Protein AF-A6FXK4-F1 (afdb_monomer)

pLDDT: mean 72.21, std 19.85, range [39.0, 97.94]

Organism: NCBI:txid391625

Mean predicted aligned error: 20.1 Å

Radius of gyration: 30.2 Å; Cα contacts (8 Å, |Δi|>4): 215; chains: 1; bounding box: 75×79×72 Å

Solvent-accessible surface area (backbone atoms only — not comparable to full-atom values): 15490 Å² total; per-residue (Å²): 138,85,84,82,82,82,81,81,82,80,83,78,90,72,91,77,89,75,89,81,79,83,81,79,79,79,80,89,75,90,78,86,79,84,80,91,81,89,79,92,80,89,78,90,78,89,83,88,80,89,77,91,78,80,89,80,87,83,79,90,84,85,93,85,90,80,90,82,85,87,80,90,79,89,80,81,91,82,88,80,88,77,86,78,88,83,87,82,89,78,91,74,97,71,94,69,75,83,74,73,80,87,76,80,70,60,86,22,36,80,79,24,62,27,68,94,60,44,32,41,87,88,32,33,48,50,98,61,23,8,30,69,70,84,91,62,49,58,62,54,46,51,50,50,54,52,50,52,42,67,76,31,19,55,32,91,41,41,87,33,34,40,83,39,82,37,44,7,81,64,20,41,77,47,60,63,43,50,25,20,72,91,62,60,66,63,65,56,51,51,49,48,51,50,34,56,73,68,69,43,81,47,72,65,61,87,71,74,83,78,75,97,72,47,44,41,52,97,46,26,32,40,85,128

Sequence (224 aa):
MRAWLSFTTVCAAGLLALACADDEASPTGDEQGSGSDSSSDGTTEEDEESSTFSSETMSESSEDGSESTTQEEDSSESTDDSSTDDSSTGDTSTEDTAEASDTNCPPGTFGCPCDQGLCEDPFVCADGICQLPTEDNCGDIQTQYDALIEASNSCTDDADCQWLYGHCGVGLGECYTLVNLGVDQGDFDALAALWEGASCSGPVCDCPPPPASVPCVDNVCAWP

Structure (mmCIF, N/CA/C/O backbone):
data_AF-A6FXK4-F1
#
_entry.id   AF-A6FXK4-F1
#
loop_
_atom_site.group_PDB
_atom_site.id
_atom_site.type_symbol
_atom_site.label_atom_id
_atom_site.label_alt_id
_atom_site.label_comp_id
_atom_site.label_asym_id
_atom_site.label_entity_id
_atom_site.label_seq_id
_atom_site.pdbx_PDB_ins_code
_atom_site.Cartn_x
_atom_site.Cartn_y
_atom_site.Cartn_z
_atom_site.occupancy
_atom_site.B_iso_or_equiv
_atom_site.auth_seq_id
_atom_site.auth_comp_id
_atom_site.auth_asym_id
_atom_site.auth_atom_id
_atom_site.pdbx_PDB_model_num
ATOM 1 N N . MET A 1 1 ? 39.128 16.110 -3.747 1.00 42.66 1 MET A N 1
ATOM 2 C CA . MET A 1 1 ? 39.324 14.692 -3.377 1.00 42.66 1 MET A CA 1
ATOM 3 C C . MET A 1 1 ? 38.616 14.479 -2.045 1.00 42.66 1 MET A C 1
ATOM 5 O O . MET A 1 1 ? 39.176 14.821 -1.015 1.00 42.66 1 MET A O 1
ATOM 9 N N . ARG A 1 2 ? 37.335 14.084 -2.073 1.00 43.62 2 ARG A N 1
ATOM 10 C CA . ARG A 1 2 ? 36.525 13.836 -0.869 1.00 43.62 2 ARG A CA 1
ATOM 11 C C . ARG A 1 2 ? 36.667 12.357 -0.516 1.00 43.62 2 ARG A C 1
ATOM 13 O O . ARG A 1 2 ? 36.296 11.513 -1.323 1.00 43.62 2 ARG A O 1
ATOM 20 N N . ALA A 1 3 ? 37.275 12.072 0.630 1.00 48.12 3 ALA A N 1
ATOM 21 C CA . ALA A 1 3 ? 37.419 10.722 1.151 1.00 48.12 3 ALA A CA 1
ATOM 22 C C . ALA A 1 3 ? 36.075 10.275 1.737 1.00 48.12 3 ALA A C 1
ATOM 24 O O . ALA A 1 3 ? 35.568 10.905 2.661 1.00 48.12 3 ALA A O 1
ATOM 25 N N . TRP A 1 4 ? 35.495 9.224 1.166 1.00 51.09 4 TRP A N 1
ATOM 26 C CA . TRP A 1 4 ? 34.367 8.513 1.755 1.00 51.09 4 TRP A CA 1
ATOM 27 C C . TRP A 1 4 ? 34.933 7.557 2.807 1.00 51.09 4 TRP A C 1
ATOM 29 O O . TRP A 1 4 ? 35.742 6.688 2.484 1.00 51.09 4 TRP A O 1
ATOM 39 N N . LEU A 1 5 ? 34.564 7.760 4.070 1.00 58.47 5 LEU A N 1
ATOM 40 C CA . LEU A 1 5 ? 34.837 6.815 5.148 1.00 58.47 5 LEU A CA 1
ATOM 41 C C . LEU A 1 5 ? 33.729 5.762 5.122 1.00 58.47 5 LEU A C 1
ATOM 43 O O . LEU A 1 5 ? 32.600 6.034 5.518 1.00 58.47 5 LEU A O 1
ATOM 47 N N . SER A 1 6 ? 34.052 4.571 4.624 1.00 54.62 6 SER A N 1
ATOM 48 C CA . SER A 1 6 ? 33.215 3.385 4.783 1.00 54.62 6 SER A CA 1
ATOM 49 C C . SER A 1 6 ? 33.179 2.998 6.262 1.00 54.62 6 SER A C 1
ATOM 51 O O . SER A 1 6 ? 34.188 2.550 6.808 1.00 54.62 6 SER A O 1
ATOM 53 N N . PHE A 1 7 ? 32.031 3.179 6.914 1.00 48.12 7 PHE A N 1
ATOM 54 C CA . PHE A 1 7 ? 31.758 2.573 8.213 1.00 48.12 7 PHE A CA 1
ATOM 55 C C . PHE A 1 7 ? 31.277 1.141 7.981 1.00 48.12 7 PHE A C 1
ATOM 57 O O . PHE A 1 7 ? 30.130 0.895 7.621 1.00 48.12 7 PHE A O 1
ATOM 64 N N . THR A 1 8 ? 32.188 0.185 8.138 1.00 51.00 8 THR A N 1
ATOM 65 C CA . THR A 1 8 ? 31.853 -1.238 8.164 1.00 51.00 8 THR A CA 1
ATOM 66 C C . THR A 1 8 ? 31.396 -1.587 9.579 1.00 51.00 8 THR A C 1
ATOM 68 O O . THR A 1 8 ? 32.222 -1.885 10.442 1.00 51.00 8 THR A O 1
ATOM 71 N N . THR A 1 9 ? 30.092 -1.521 9.844 1.00 58.47 9 THR A N 1
ATOM 72 C CA . THR A 1 9 ? 29.522 -2.007 11.107 1.00 58.47 9 THR A CA 1
ATOM 73 C C . THR A 1 9 ? 29.542 -3.534 11.107 1.00 58.47 9 THR A C 1
ATOM 75 O O . THR A 1 9 ? 28.844 -4.189 10.337 1.00 58.47 9 THR A O 1
ATOM 78 N N . VAL A 1 10 ? 30.394 -4.109 11.957 1.00 50.16 10 VAL A N 1
ATOM 79 C CA . VAL A 1 10 ? 30.470 -5.549 12.219 1.00 50.16 10 VAL A CA 1
ATOM 80 C C . VAL A 1 10 ? 29.523 -5.864 13.376 1.00 50.16 10 VAL A C 1
ATOM 82 O O . VAL A 1 10 ? 29.883 -5.667 14.533 1.00 50.16 10 VAL A O 1
ATOM 85 N N . CYS A 1 11 ? 28.329 -6.382 13.087 1.00 48.94 11 CYS A N 1
ATOM 86 C CA . CYS A 1 11 ? 27.500 -7.022 14.109 1.00 48.94 11 CYS A CA 1
ATOM 87 C C . CYS A 1 11 ? 27.953 -8.477 14.262 1.00 48.94 11 CYS A C 1
ATOM 89 O O . CYS A 1 11 ? 27.675 -9.339 13.428 1.00 48.94 11 CYS A O 1
ATOM 91 N N . ALA A 1 12 ? 28.725 -8.733 15.317 1.00 47.12 12 ALA A N 1
ATOM 92 C CA . ALA A 1 12 ? 29.147 -10.070 15.697 1.00 47.12 12 ALA A CA 1
ATOM 93 C C . ALA A 1 12 ? 27.952 -10.864 16.248 1.00 47.12 12 ALA A C 1
ATOM 95 O O . ALA A 1 12 ? 27.293 -10.442 17.194 1.00 47.12 12 ALA A O 1
ATOM 96 N N . ALA A 1 13 ? 27.701 -12.034 15.659 1.00 48.59 13 ALA A N 1
ATOM 97 C CA . ALA A 1 13 ? 26.709 -12.991 16.123 1.00 48.59 13 ALA A CA 1
ATOM 98 C C . ALA A 1 13 ? 27.099 -13.560 17.500 1.00 48.59 13 ALA A C 1
ATOM 100 O O . ALA A 1 13 ? 28.135 -14.214 17.643 1.00 48.59 13 ALA A O 1
ATOM 101 N N . GLY A 1 14 ? 26.249 -13.346 18.503 1.00 44.56 14 GLY A N 1
ATOM 102 C CA . GLY A 1 14 ? 26.388 -13.925 19.835 1.00 44.56 14 GLY A CA 1
ATOM 103 C C . GLY A 1 14 ? 25.069 -13.857 20.597 1.00 44.56 14 GLY A C 1
ATOM 104 O O . GLY A 1 14 ? 24.563 -12.774 20.858 1.00 44.56 14 GLY A O 1
ATOM 105 N N . LEU A 1 15 ? 24.516 -15.030 20.913 1.00 50.78 15 LEU A N 1
ATOM 106 C CA . LEU A 1 15 ? 23.307 -15.229 21.714 1.00 50.78 15 LEU A CA 1
ATOM 107 C C . LEU A 1 15 ? 23.340 -14.477 23.062 1.00 50.78 15 LEU A C 1
ATOM 109 O O . LEU A 1 15 ? 24.376 -14.449 23.722 1.00 50.78 15 LEU A O 1
ATOM 113 N N . LEU A 1 16 ? 22.137 -14.079 23.502 1.00 48.66 16 LEU A N 1
ATOM 114 C CA . LEU A 1 16 ? 21.720 -13.463 24.776 1.00 48.66 16 LEU A CA 1
ATOM 115 C C . LEU A 1 16 ? 21.757 -11.925 24.865 1.00 48.66 16 LEU A C 1
ATOM 117 O O . LEU A 1 16 ? 22.766 -11.317 25.198 1.00 48.66 16 LEU A O 1
ATOM 121 N N . ALA A 1 17 ? 20.563 -11.361 24.648 1.00 49.72 17 ALA A N 1
ATOM 122 C CA . ALA A 1 17 ? 19.926 -10.237 25.339 1.00 49.72 17 ALA A CA 1
ATOM 123 C C . ALA A 1 17 ? 20.821 -9.245 26.105 1.00 49.72 17 ALA A C 1
ATOM 125 O O . ALA A 1 17 ? 21.247 -9.527 27.224 1.00 49.72 17 ALA A O 1
ATOM 126 N N . LEU A 1 18 ? 20.927 -8.021 25.581 1.00 47.75 18 LEU A N 1
ATOM 127 C CA . LEU A 1 18 ? 20.876 -6.798 26.383 1.00 47.75 18 LEU A CA 1
ATOM 128 C C . LEU A 1 18 ? 20.592 -5.603 25.466 1.00 47.75 18 LEU A C 1
ATOM 130 O O . LEU A 1 18 ? 21.218 -5.464 24.421 1.00 47.75 18 LEU A O 1
ATOM 134 N N . ALA A 1 19 ? 19.630 -4.772 25.860 1.00 49.53 19 ALA A N 1
ATOM 135 C CA . ALA A 1 19 ? 19.243 -3.550 25.172 1.00 49.53 19 ALA A CA 1
ATOM 136 C C . ALA A 1 19 ? 20.453 -2.638 24.895 1.00 49.53 19 ALA A C 1
ATOM 138 O O . ALA A 1 19 ? 21.110 -2.178 25.831 1.00 49.53 19 ALA A O 1
ATOM 139 N N . CYS A 1 20 ? 20.709 -2.342 23.621 1.00 41.75 20 CYS A N 1
ATOM 140 C CA . CYS A 1 20 ? 21.440 -1.146 23.224 1.00 41.75 20 CYS A CA 1
ATOM 141 C C . CYS A 1 20 ? 20.404 -0.036 23.053 1.00 41.75 20 CYS A C 1
ATOM 143 O O . CYS A 1 20 ? 19.721 0.045 22.038 1.00 41.75 20 CYS A O 1
ATOM 145 N N . ALA A 1 21 ? 20.235 0.759 24.108 1.00 47.38 21 ALA A N 1
ATOM 146 C CA . ALA A 1 21 ? 19.725 2.110 23.971 1.00 47.38 21 ALA A CA 1
ATOM 147 C C . ALA A 1 21 ? 20.846 2.937 23.326 1.00 47.38 21 ALA A C 1
ATOM 149 O O . ALA A 1 21 ? 21.868 3.180 23.970 1.00 47.38 21 ALA A O 1
ATOM 150 N N . ASP A 1 22 ? 20.678 3.312 22.061 1.00 47.88 22 ASP A N 1
ATOM 151 C CA . ASP A 1 22 ? 21.511 4.327 21.423 1.00 47.88 22 ASP A CA 1
ATOM 152 C C . ASP A 1 22 ? 20.991 5.707 21.851 1.00 47.88 22 ASP A C 1
ATOM 154 O O . ASP A 1 22 ? 20.013 6.249 21.336 1.00 47.88 22 ASP A O 1
ATOM 158 N N . ASP A 1 23 ? 21.645 6.217 22.893 1.00 50.19 23 ASP A N 1
ATOM 159 C CA . ASP A 1 23 ? 21.633 7.601 23.358 1.00 50.19 23 ASP A CA 1
ATOM 160 C C . ASP A 1 23 ? 22.361 8.467 22.315 1.00 50.19 23 ASP A C 1
ATOM 162 O O . ASP A 1 23 ? 23.545 8.774 22.444 1.00 50.19 23 ASP A O 1
ATOM 166 N N . GLU A 1 24 ? 21.670 8.833 21.234 1.00 55.97 24 GLU A N 1
ATOM 167 C CA . GLU A 1 24 ? 22.194 9.804 20.270 1.00 55.97 24 GLU A CA 1
ATOM 168 C C . GLU A 1 24 ? 21.979 11.220 20.824 1.00 55.97 24 GLU A C 1
ATOM 170 O O . GLU A 1 24 ? 20.971 11.899 20.604 1.00 55.97 24 GLU A O 1
ATOM 175 N N . ALA A 1 25 ? 22.975 11.652 21.595 1.00 48.31 25 ALA A N 1
ATOM 176 C CA . ALA A 1 25 ? 23.184 13.019 22.028 1.00 48.31 25 ALA A CA 1
ATOM 177 C C . ALA A 1 25 ? 23.080 13.999 20.844 1.00 48.31 25 ALA A C 1
ATOM 179 O O . ALA A 1 25 ? 23.959 14.066 19.986 1.00 48.31 25 ALA A O 1
ATOM 180 N N . SER A 1 26 ? 22.030 14.820 20.829 1.00 50.59 26 SER A N 1
ATOM 181 C CA . SER A 1 26 ? 21.938 15.953 19.907 1.00 50.59 26 SER A CA 1
ATOM 182 C C . SER A 1 26 ? 22.905 17.068 20.339 1.00 50.59 26 SER A C 1
ATOM 184 O O . SER A 1 26 ? 22.783 17.582 21.456 1.00 50.59 26 SER A O 1
ATOM 186 N N . PRO A 1 27 ? 23.862 17.480 19.489 1.00 56.19 27 PRO A N 1
ATOM 187 C CA . PRO A 1 27 ? 24.745 18.596 19.788 1.00 56.19 27 PRO A CA 1
ATOM 188 C C . PRO A 1 27 ? 23.987 19.925 19.686 1.00 56.19 27 PRO A C 1
ATOM 190 O O . PRO A 1 27 ? 23.484 20.305 18.631 1.00 56.19 27 PRO A O 1
ATOM 193 N N . THR A 1 28 ? 23.957 20.666 20.793 1.00 53.69 28 THR A N 1
ATOM 194 C CA . THR A 1 28 ? 23.612 22.090 20.825 1.00 53.69 28 THR A CA 1
ATOM 195 C C . THR A 1 28 ? 24.654 22.872 20.025 1.00 53.69 28 THR A C 1
ATOM 197 O O . THR A 1 28 ? 25.767 23.105 20.501 1.00 53.69 28 THR A O 1
ATOM 200 N N . GLY A 1 29 ? 24.305 23.236 18.794 1.00 52.19 29 GLY A N 1
ATOM 201 C CA . GLY A 1 29 ? 25.042 24.182 17.968 1.00 52.19 29 GLY A CA 1
ATOM 202 C C . GLY A 1 29 ? 24.308 25.514 17.922 1.00 52.19 29 GLY A C 1
ATOM 203 O O . GLY A 1 29 ? 23.390 25.687 17.127 1.00 52.19 29 GLY A O 1
ATOM 204 N N . ASP A 1 30 ? 24.717 26.441 18.783 1.00 46.88 30 ASP A N 1
ATOM 205 C CA . ASP A 1 30 ? 24.485 27.871 18.619 1.00 46.88 30 ASP A CA 1
ATOM 206 C C . ASP A 1 30 ? 25.075 28.348 17.279 1.00 46.88 30 ASP A C 1
ATOM 208 O O . ASP A 1 30 ? 26.294 28.339 17.107 1.00 46.88 30 ASP A O 1
ATOM 212 N N . GLU A 1 31 ? 24.246 28.868 16.373 1.00 56.78 31 GLU A N 1
ATOM 213 C CA . GLU A 1 31 ? 24.689 29.915 15.452 1.00 56.78 31 GLU A CA 1
ATOM 214 C C . GLU A 1 31 ? 23.659 31.046 15.387 1.00 56.78 31 GLU A C 1
ATOM 216 O O . GLU A 1 31 ? 22.493 30.886 15.031 1.00 56.78 31 GLU A O 1
ATOM 221 N N . GLN A 1 32 ? 24.135 32.214 15.806 1.00 53.75 32 GLN A N 1
ATOM 222 C CA . GLN A 1 32 ? 23.491 33.509 15.691 1.00 53.75 32 GLN A CA 1
ATOM 223 C C . GLN A 1 32 ? 23.403 33.915 14.218 1.00 53.75 32 GLN A C 1
ATOM 225 O O . GLN A 1 32 ? 24.389 33.784 13.497 1.00 53.75 32 GLN A O 1
ATOM 230 N N . GLY A 1 33 ? 22.313 34.564 13.800 1.00 43.12 33 GLY A N 1
ATOM 231 C CA . GLY A 1 33 ? 22.400 35.396 12.601 1.00 43.12 33 GLY A CA 1
ATOM 232 C C . GLY A 1 33 ? 21.092 35.811 11.954 1.00 43.12 33 GLY A C 1
ATOM 233 O O . GLY A 1 33 ? 20.560 35.074 11.140 1.00 43.12 33 GLY A O 1
ATOM 234 N N . SER A 1 34 ? 20.731 37.075 12.200 1.00 50.66 34 SER A N 1
ATOM 235 C CA . SER A 1 34 ? 19.984 37.960 11.288 1.00 50.66 34 SER A CA 1
ATOM 236 C C . SER A 1 34 ? 18.491 37.637 11.150 1.00 50.66 34 SER A C 1
ATOM 238 O O . SER A 1 34 ? 18.093 36.613 10.627 1.00 50.66 34 SER A O 1
ATOM 240 N N . GLY A 1 35 ? 17.584 38.473 11.636 1.00 47.16 35 GLY A N 1
ATOM 241 C CA . GLY A 1 35 ? 17.525 39.898 11.334 1.00 47.16 35 GLY A CA 1
ATOM 242 C C . GLY A 1 35 ? 16.227 40.112 10.566 1.00 47.16 35 GLY A C 1
ATOM 243 O O . GLY A 1 35 ? 16.094 39.673 9.431 1.00 47.16 35 GLY A O 1
ATOM 244 N N . SER A 1 36 ? 15.254 40.688 11.261 1.00 60.38 36 SER A N 1
ATOM 245 C CA . SER A 1 36 ? 13.917 41.031 10.793 1.00 60.38 36 SER A CA 1
ATOM 246 C C . SER A 1 36 ? 13.952 41.855 9.513 1.00 60.38 36 SER A C 1
ATOM 248 O O . SER A 1 36 ? 14.746 42.781 9.465 1.00 60.38 36 SER A O 1
ATOM 250 N N . ASP A 1 37 ? 13.021 41.615 8.589 1.00 47.34 37 ASP A N 1
ATOM 251 C CA . ASP A 1 37 ? 12.348 42.687 7.849 1.00 47.34 37 ASP A CA 1
ATOM 252 C C . ASP A 1 37 ? 11.002 42.186 7.311 1.00 47.34 37 ASP A C 1
ATOM 254 O O . ASP A 1 37 ? 10.907 41.389 6.378 1.00 47.34 37 ASP A O 1
ATOM 258 N N . SER A 1 38 ? 9.939 42.666 7.953 1.00 55.22 38 SER A N 1
ATOM 259 C CA . SER A 1 38 ? 8.577 42.625 7.443 1.00 55.22 38 SER A CA 1
ATOM 260 C C . SER A 1 38 ? 8.447 43.628 6.300 1.00 55.22 38 SER A C 1
ATOM 262 O O . SER A 1 38 ? 8.795 44.797 6.460 1.00 55.22 38 SER A O 1
ATOM 264 N N . SER A 1 39 ? 7.870 43.222 5.175 1.00 59.59 39 SER A N 1
ATOM 265 C CA . SER A 1 39 ? 7.261 44.150 4.221 1.00 59.59 39 SER A CA 1
ATOM 266 C C . SER A 1 39 ? 6.080 43.470 3.550 1.00 59.59 39 SER A C 1
ATOM 268 O O . SER A 1 39 ? 6.228 42.590 2.709 1.00 59.59 39 SER A O 1
ATOM 270 N N . SER A 1 40 ? 4.897 43.881 3.991 1.00 50.09 40 SER A N 1
ATOM 271 C CA . SER A 1 40 ? 3.652 43.755 3.254 1.00 50.09 40 SER A CA 1
ATOM 272 C C . SER A 1 40 ? 3.698 44.736 2.087 1.00 50.09 40 SER A C 1
ATOM 274 O O . SER A 1 40 ? 3.932 45.916 2.330 1.00 50.09 40 SER A O 1
ATOM 276 N N . ASP A 1 41 ? 3.409 44.295 0.869 1.00 55.00 41 ASP A N 1
ATOM 277 C CA . ASP A 1 41 ? 2.825 45.178 -0.140 1.00 55.00 41 ASP A CA 1
ATOM 278 C C . ASP A 1 41 ? 1.998 44.345 -1.120 1.00 55.00 41 ASP A C 1
ATOM 280 O O . ASP A 1 41 ? 2.431 43.296 -1.602 1.00 55.00 41 ASP A O 1
ATOM 284 N N . GLY A 1 42 ? 0.754 44.771 -1.308 1.00 49.56 42 GLY A N 1
ATOM 285 C CA . GLY A 1 42 ? -0.215 44.111 -2.163 1.00 49.56 42 GLY A CA 1
ATOM 286 C C . GLY A 1 42 ? -0.154 44.662 -3.577 1.00 49.56 42 GLY A C 1
ATOM 287 O O . GLY A 1 42 ? 0.116 45.838 -3.775 1.00 49.56 42 GLY A O 1
ATOM 288 N N . THR A 1 43 ? -0.504 43.828 -4.550 1.00 53.69 43 THR A N 1
ATOM 289 C CA . THR A 1 43 ? -1.026 44.285 -5.841 1.00 53.69 43 THR A CA 1
ATOM 290 C C . THR A 1 43 ? -2.101 43.300 -6.302 1.00 53.69 43 THR A C 1
ATOM 292 O O . THR A 1 43 ? -1.838 42.149 -6.629 1.00 53.69 43 THR A O 1
ATOM 295 N N . THR A 1 44 ? -3.351 43.750 -6.225 1.00 52.84 44 THR A N 1
ATOM 296 C CA . THR A 1 44 ? -4.384 43.484 -7.236 1.00 52.84 44 THR A CA 1
ATOM 297 C C . THR A 1 44 ? -3.871 43.925 -8.601 1.00 52.84 44 THR A C 1
ATOM 299 O O . THR A 1 44 ? -3.276 44.996 -8.619 1.00 52.84 44 THR A O 1
ATOM 302 N N . GLU A 1 45 ? -4.108 43.144 -9.662 1.00 52.97 45 GLU A N 1
ATOM 303 C CA . GLU A 1 45 ? -4.787 43.455 -10.951 1.00 52.97 45 GLU A CA 1
ATOM 304 C C . GLU A 1 45 ? -5.031 42.080 -11.628 1.00 52.97 45 GLU A C 1
ATOM 306 O O . GLU A 1 45 ? -4.171 41.204 -11.564 1.00 52.97 45 GLU A O 1
ATOM 311 N N . GLU A 1 46 ? -6.286 41.681 -11.853 1.00 56.16 46 GLU A N 1
ATOM 312 C CA . GLU A 1 46 ? -6.979 41.727 -13.156 1.00 56.16 46 GLU A CA 1
ATOM 313 C C . GLU A 1 46 ? -6.178 41.051 -14.282 1.00 56.16 46 GLU A C 1
ATOM 315 O O . GLU A 1 46 ? -5.128 41.537 -14.671 1.00 56.16 46 GLU A O 1
ATOM 320 N N . ASP A 1 47 ? -6.663 39.916 -14.792 1.00 49.25 47 ASP A N 1
ATOM 321 C CA . ASP A 1 47 ? -7.140 39.865 -16.176 1.00 49.25 47 ASP A CA 1
ATOM 322 C C . ASP A 1 47 ? -7.774 38.509 -16.507 1.00 49.25 47 ASP A C 1
ATOM 324 O O . ASP A 1 47 ? -7.310 37.427 -16.138 1.00 49.25 47 ASP A O 1
ATOM 328 N N . GLU A 1 48 ? -8.908 38.633 -17.179 1.00 55.94 48 GLU A N 1
ATOM 329 C CA . GLU A 1 48 ? -9.681 37.583 -17.814 1.00 55.94 48 GLU A CA 1
ATOM 330 C C . GLU A 1 48 ? -8.862 36.957 -18.940 1.00 55.94 48 GLU A C 1
ATOM 332 O O . GLU A 1 48 ? -8.168 37.693 -19.615 1.00 55.94 48 GLU A O 1
ATOM 337 N N . GLU A 1 49 ? -9.009 35.656 -19.206 1.00 60.91 49 GLU A N 1
ATOM 338 C CA . GLU A 1 49 ? -8.990 35.146 -20.582 1.00 60.91 49 GLU A CA 1
ATOM 339 C C . GLU A 1 49 ? -9.826 33.860 -20.657 1.00 60.91 49 GLU A C 1
ATOM 341 O O . GLU A 1 49 ? -9.454 32.768 -20.223 1.00 60.91 49 GLU A O 1
ATOM 346 N N . SER A 1 50 ? -11.002 34.037 -21.245 1.00 54.94 50 SER A N 1
ATOM 347 C CA . SER A 1 50 ? -11.880 33.012 -21.788 1.00 54.94 50 SER A CA 1
ATOM 348 C C . SER A 1 50 ? -11.142 32.070 -22.746 1.00 54.94 50 SER A C 1
ATOM 350 O O . SER A 1 50 ? -10.493 32.512 -23.692 1.00 54.94 50 SER A O 1
ATOM 352 N N . SER A 1 51 ? -11.329 30.760 -22.589 1.00 55.00 51 SER A N 1
ATOM 353 C CA . SER A 1 51 ? -11.231 29.840 -23.725 1.00 55.00 51 SER A CA 1
ATOM 354 C C . SER A 1 51 ? -12.234 28.697 -23.588 1.00 55.00 51 SER A C 1
ATOM 356 O O . SER A 1 51 ? -12.015 27.659 -22.976 1.00 55.00 51 SER A O 1
ATOM 358 N N . THR A 1 52 ? -13.384 28.923 -24.216 1.00 52.47 52 THR A N 1
ATOM 359 C CA . THR A 1 52 ? -14.234 27.886 -24.797 1.00 52.47 52 THR A CA 1
ATOM 360 C C . THR A 1 52 ? -13.392 26.898 -25.603 1.00 52.47 52 THR A C 1
ATOM 362 O O . THR A 1 52 ? -12.767 27.305 -26.584 1.00 52.47 52 THR A O 1
ATOM 365 N N . PHE A 1 53 ? -13.455 25.606 -25.277 1.00 51.94 53 PHE A N 1
ATOM 366 C CA . PHE A 1 53 ? -13.126 24.570 -26.250 1.00 51.94 53 PHE A CA 1
ATOM 367 C C . PHE A 1 53 ? -14.241 23.528 -26.353 1.00 51.94 53 PHE A C 1
ATOM 369 O O . PHE A 1 53 ? -14.472 22.704 -25.474 1.00 51.94 53 PHE A O 1
ATOM 376 N N . SER A 1 54 ? -14.974 23.713 -27.446 1.00 63.50 54 SER A N 1
ATOM 377 C CA . SER A 1 54 ? -15.746 22.798 -28.275 1.00 63.50 54 SER A CA 1
ATOM 378 C C . SER A 1 54 ? -15.885 21.343 -27.837 1.00 63.50 54 SER A C 1
ATOM 380 O O . SER A 1 54 ? -14.936 20.567 -27.793 1.00 63.50 54 SER A O 1
ATOM 382 N N . SER A 1 55 ? -17.150 20.968 -27.680 1.00 59.47 55 SER A N 1
ATOM 383 C CA . SER A 1 55 ? -17.657 19.613 -27.830 1.00 59.47 55 SER A CA 1
ATOM 384 C C . SER A 1 55 ? -17.351 19.092 -29.238 1.00 59.47 55 SER A C 1
ATOM 386 O O . SER A 1 55 ? -17.815 19.679 -30.215 1.00 59.47 55 SER A O 1
ATOM 388 N N . GLU A 1 56 ? -16.648 17.967 -29.342 1.00 58.62 56 GLU A N 1
ATOM 389 C CA . GLU A 1 56 ? -16.616 17.166 -30.564 1.00 58.62 56 GLU A CA 1
ATOM 390 C C . GLU A 1 56 ? -17.101 15.749 -30.263 1.00 58.62 56 GLU A C 1
ATOM 392 O O . GLU A 1 56 ? -16.535 14.982 -29.489 1.00 58.62 56 GLU A O 1
ATOM 397 N N . THR A 1 57 ? -18.236 15.461 -30.878 1.00 51.62 57 THR A N 1
ATOM 398 C CA . THR A 1 57 ? -18.881 14.169 -31.031 1.00 51.62 57 THR A CA 1
ATOM 399 C C . THR A 1 57 ? -18.033 13.239 -31.897 1.00 51.62 57 THR A C 1
ATOM 401 O O . THR A 1 57 ? -17.704 13.606 -33.022 1.00 51.62 57 THR A O 1
ATOM 404 N N . MET A 1 58 ? -17.805 12.007 -31.445 1.00 53.94 58 MET A N 1
ATOM 405 C CA . MET A 1 58 ? -17.495 10.875 -32.325 1.00 53.94 58 MET A CA 1
ATOM 406 C C . MET A 1 58 ? -18.534 9.786 -32.053 1.00 53.94 58 MET A C 1
ATOM 408 O O . MET A 1 58 ? -18.542 9.148 -31.003 1.00 53.94 58 MET A O 1
ATOM 412 N N . SER A 1 59 ? -19.484 9.673 -32.978 1.00 58.88 59 SER A N 1
ATOM 413 C CA . SER A 1 59 ? -20.352 8.506 -33.141 1.00 58.88 59 SER A CA 1
ATOM 414 C C . SER A 1 59 ? -19.685 7.509 -34.089 1.00 58.88 59 SER A C 1
ATOM 416 O O . SER A 1 59 ? -18.808 7.916 -34.838 1.00 58.88 59 SER A O 1
ATOM 418 N N . GLU A 1 60 ? -20.212 6.278 -34.071 1.00 51.75 60 GLU A N 1
ATOM 419 C CA . GLU A 1 60 ? -20.141 5.198 -35.079 1.00 51.75 60 GLU A CA 1
ATOM 420 C C . GLU A 1 60 ? -18.901 4.275 -35.065 1.00 51.75 60 GLU A C 1
ATOM 422 O O . GLU A 1 60 ? -17.781 4.741 -34.924 1.00 51.75 60 GLU A O 1
ATOM 427 N N . SER A 1 61 ? -18.951 2.951 -35.266 1.00 52.75 61 SER A N 1
ATOM 428 C CA . SER A 1 61 ? -19.944 1.850 -35.238 1.00 52.75 61 SER A CA 1
ATOM 429 C C . SER A 1 61 ? -19.181 0.562 -35.654 1.00 52.75 61 SER A C 1
ATOM 431 O O . SER A 1 61 ? -18.095 0.673 -36.224 1.00 52.75 61 SER A O 1
ATOM 433 N N . SER A 1 62 ? -19.821 -0.616 -35.529 1.00 46.28 62 SER A N 1
ATOM 434 C CA . SER A 1 62 ? -19.520 -1.947 -36.151 1.00 46.28 62 SER A CA 1
ATOM 435 C C . SER A 1 62 ? -18.741 -2.928 -35.247 1.00 46.28 62 SER A C 1
ATOM 437 O O . SER A 1 62 ? -17.623 -2.633 -34.845 1.00 46.28 62 SER A O 1
ATOM 439 N N . GLU A 1 63 ? -19.342 -3.997 -34.700 1.00 56.03 63 GLU A N 1
ATOM 440 C CA . GLU A 1 63 ? -19.808 -5.272 -35.313 1.00 56.03 63 GLU A CA 1
ATOM 441 C C . GLU A 1 63 ? -18.674 -6.268 -35.642 1.00 56.03 63 GLU A C 1
ATOM 443 O O . GLU A 1 63 ? -17.937 -6.045 -36.591 1.00 56.03 63 GLU A O 1
ATOM 448 N N . ASP A 1 64 ? -18.577 -7.352 -34.852 1.00 53.59 64 ASP A N 1
ATOM 449 C CA . ASP A 1 64 ? -18.300 -8.774 -35.197 1.00 53.59 64 ASP A CA 1
ATOM 450 C C . ASP A 1 64 ? -18.057 -9.506 -33.849 1.00 5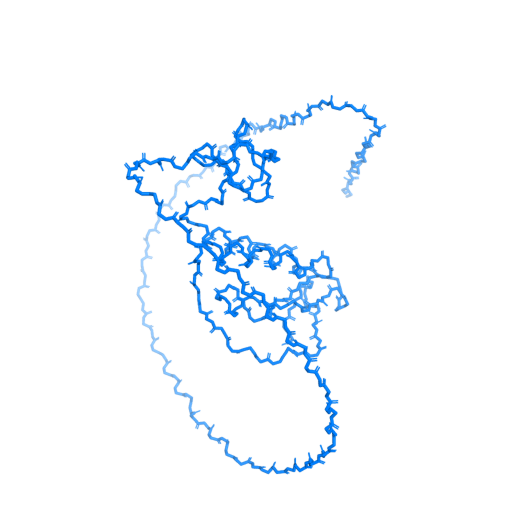3.59 64 ASP A C 1
ATOM 452 O O . ASP A 1 64 ? -17.245 -9.073 -33.042 1.00 53.59 64 ASP A O 1
ATOM 456 N N . GLY A 1 65 ? -18.796 -10.528 -33.415 1.00 50.00 65 GLY A N 1
ATOM 457 C CA . GLY A 1 65 ? -19.108 -11.749 -34.146 1.00 50.00 65 GLY A CA 1
ATOM 458 C C . GLY A 1 65 ? -18.143 -12.858 -33.712 1.00 50.00 65 GLY A C 1
ATOM 459 O O . GLY A 1 65 ? -17.160 -13.115 -34.394 1.00 50.00 65 GLY A O 1
ATOM 460 N N . SER A 1 66 ? -18.382 -13.514 -32.567 1.00 55.22 66 SER A N 1
ATOM 461 C CA . SER A 1 66 ? -17.814 -14.844 -32.269 1.00 55.22 66 SER A CA 1
ATOM 462 C C . SER A 1 66 ? -18.599 -15.554 -31.169 1.00 55.22 66 SER A C 1
ATOM 464 O O . SER A 1 66 ? -18.351 -15.437 -29.973 1.00 55.22 66 SER A O 1
ATOM 466 N N . GLU A 1 67 ? -19.578 -16.312 -31.637 1.00 56.94 67 GLU A N 1
ATOM 467 C CA . GLU A 1 67 ? -20.141 -17.484 -30.989 1.00 56.94 67 GLU A CA 1
ATOM 468 C C . GLU A 1 67 ? -19.065 -18.558 -30.726 1.00 56.94 67 GLU A C 1
ATOM 470 O O . GLU A 1 67 ? -18.307 -18.945 -31.615 1.00 56.94 67 GLU A O 1
ATOM 475 N N . SER A 1 68 ? -19.018 -19.099 -29.509 1.00 57.91 68 SER A N 1
ATOM 476 C CA . SER A 1 68 ? -18.558 -20.473 -29.287 1.00 57.91 68 SER A CA 1
ATOM 477 C C . SER A 1 68 ? -19.235 -21.069 -28.064 1.00 57.91 68 SER A C 1
ATOM 479 O O . SER A 1 68 ? -18.992 -20.714 -26.917 1.00 57.91 68 SER A O 1
ATOM 481 N N . THR A 1 69 ? -20.146 -21.972 -28.393 1.00 50.41 69 THR A N 1
ATOM 482 C CA . THR A 1 69 ? -20.833 -22.942 -27.553 1.00 50.41 69 THR A CA 1
ATOM 483 C C . THR A 1 69 ? -19.893 -24.009 -26.989 1.00 50.41 69 THR A C 1
ATOM 485 O O . THR A 1 69 ? -18.864 -24.299 -27.595 1.00 50.41 69 THR A O 1
ATOM 488 N N . THR A 1 70 ? -20.406 -24.712 -25.971 1.00 46.59 70 THR A N 1
ATOM 489 C CA . THR A 1 70 ? -19.964 -25.963 -25.311 1.00 46.59 70 THR A CA 1
ATOM 490 C C . THR A 1 70 ? -19.174 -25.747 -24.015 1.00 46.59 70 THR A C 1
ATOM 492 O O . THR A 1 70 ? -18.276 -24.925 -23.978 1.00 46.59 70 THR A O 1
ATOM 495 N N . GLN A 1 71 ? -19.465 -26.420 -22.901 1.00 48.88 71 GLN A N 1
ATOM 496 C CA . GLN A 1 71 ? -20.173 -27.687 -22.699 1.00 48.88 71 GLN A CA 1
ATOM 497 C C . GLN A 1 71 ? -20.716 -27.734 -21.260 1.00 48.88 71 GLN A C 1
ATOM 499 O O . GLN A 1 71 ? -20.081 -27.225 -20.340 1.00 48.88 71 GLN A O 1
ATOM 504 N N . GLU A 1 72 ? -21.902 -28.317 -21.104 1.00 50.25 72 GLU A N 1
ATOM 505 C CA . GLU A 1 72 ? -22.496 -28.681 -19.821 1.00 50.25 72 GLU A CA 1
ATOM 506 C C . GLU A 1 72 ? -21.725 -29.860 -19.223 1.00 50.25 72 GLU A C 1
ATOM 508 O O . GLU A 1 72 ? -21.546 -30.870 -19.898 1.00 50.25 72 GLU A O 1
ATOM 513 N N . GLU A 1 73 ? -21.322 -29.752 -17.960 1.00 61.84 73 GLU A N 1
ATOM 514 C CA . GLU A 1 73 ? -20.912 -30.895 -17.144 1.00 61.84 73 GLU A CA 1
ATOM 515 C C . GLU A 1 73 ? -21.667 -30.786 -15.812 1.00 61.84 73 GLU A C 1
ATOM 517 O O . GLU A 1 73 ? -21.303 -30.056 -14.890 1.00 61.84 73 GLU A O 1
ATOM 522 N N . ASP A 1 74 ? -22.795 -31.487 -15.794 1.00 50.62 74 ASP A N 1
ATOM 523 C CA . ASP A 1 74 ? -23.499 -32.033 -14.640 1.00 50.62 74 ASP A CA 1
ATOM 524 C C . ASP A 1 74 ? -22.522 -32.611 -13.599 1.00 50.62 74 ASP A C 1
ATOM 526 O O . ASP A 1 74 ? -21.619 -33.359 -13.982 1.00 50.62 74 ASP A O 1
ATOM 530 N N . SER A 1 75 ? -22.745 -32.369 -12.297 1.00 50.88 75 SER A N 1
ATOM 531 C CA . SER A 1 75 ? -22.770 -33.439 -11.275 1.00 50.88 75 SER A CA 1
ATOM 532 C C . SER A 1 75 ? -22.881 -32.941 -9.823 1.00 50.88 75 SER A C 1
ATOM 534 O O . SER A 1 75 ? -21.931 -32.403 -9.265 1.00 50.88 75 SER A O 1
ATOM 536 N N . SER A 1 76 ? -24.011 -33.327 -9.212 1.00 58.97 76 SER A N 1
ATOM 537 C CA . SER A 1 76 ? -24.150 -33.957 -7.877 1.00 58.97 76 SER A CA 1
ATOM 538 C C . SER A 1 76 ? -23.802 -33.109 -6.641 1.00 58.97 76 SER A C 1
ATOM 540 O O . SER A 1 76 ? -22.644 -32.879 -6.323 1.00 58.97 76 SER A O 1
ATOM 542 N N . GLU A 1 77 ? -24.791 -32.547 -5.941 1.00 53.47 77 GLU A N 1
ATOM 543 C CA . GLU A 1 77 ? -25.509 -33.171 -4.805 1.00 53.47 77 GLU A CA 1
ATOM 544 C C . GLU A 1 77 ? -24.587 -33.713 -3.699 1.00 53.47 77 GLU A C 1
ATOM 546 O O . GLU A 1 77 ? -23.951 -34.752 -3.856 1.00 53.47 77 GLU A O 1
ATOM 551 N N . SER A 1 78 ? -24.611 -33.057 -2.537 1.00 48.88 78 SER A N 1
ATOM 552 C C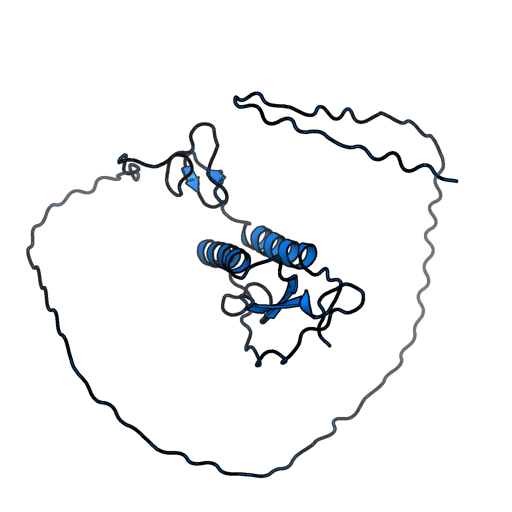A . SER A 1 78 ? -24.565 -33.718 -1.227 1.00 48.88 78 SER A CA 1
ATOM 553 C C . SER A 1 78 ? -25.211 -32.798 -0.192 1.00 48.88 78 SER A C 1
ATOM 555 O O . SER A 1 78 ? -24.692 -31.742 0.161 1.00 48.88 78 SER A O 1
ATOM 557 N N . THR A 1 79 ? -26.405 -33.201 0.221 1.00 48.91 79 THR A N 1
ATOM 558 C CA . THR A 1 79 ? -27.120 -32.762 1.416 1.00 48.91 79 THR A CA 1
ATOM 559 C C . THR A 1 79 ? -26.420 -33.299 2.660 1.00 48.91 79 THR A C 1
ATOM 561 O O . THR A 1 79 ? -26.221 -34.508 2.739 1.00 48.91 79 THR A O 1
ATOM 564 N N . ASP A 1 80 ? -26.179 -32.455 3.658 1.00 54.31 80 ASP A N 1
ATOM 565 C CA . ASP A 1 80 ? -26.052 -32.913 5.042 1.00 54.31 80 ASP A CA 1
ATOM 566 C C . ASP A 1 80 ? -26.904 -32.016 5.943 1.00 54.31 80 ASP A C 1
ATOM 568 O O . ASP A 1 80 ? -26.509 -30.947 6.407 1.00 54.31 80 ASP A O 1
ATOM 572 N N . ASP A 1 81 ? -28.134 -32.489 6.130 1.00 52.94 81 ASP A N 1
ATOM 573 C CA . ASP A 1 81 ? -28.999 -32.183 7.256 1.00 52.94 81 ASP A CA 1
ATOM 574 C C . ASP A 1 81 ? -28.322 -32.667 8.545 1.00 52.94 81 ASP A C 1
ATOM 576 O O . ASP A 1 81 ? -27.993 -33.845 8.703 1.00 52.94 81 ASP A O 1
ATOM 580 N N . SER A 1 82 ? -28.173 -31.781 9.520 1.00 60.19 82 SER A N 1
ATOM 581 C CA . SER A 1 82 ? -28.060 -32.186 10.920 1.00 60.19 82 SER A CA 1
ATOM 582 C C . SER A 1 82 ? -28.795 -31.175 11.777 1.00 60.19 82 SER A C 1
ATOM 584 O O . SER A 1 82 ? -28.233 -30.241 12.342 1.00 60.19 82 SER A O 1
ATOM 586 N N . SER A 1 83 ? -30.105 -31.389 11.843 1.00 58.53 83 SER A N 1
ATOM 587 C CA . SER A 1 83 ? -30.968 -30.860 12.886 1.00 58.53 83 SER A CA 1
ATOM 588 C C . SER A 1 83 ? -30.473 -31.369 14.242 1.00 58.53 83 SER A C 1
ATOM 590 O O . SER A 1 83 ? -30.315 -32.573 14.440 1.00 58.53 83 SER A O 1
ATOM 592 N N . THR A 1 84 ? -30.263 -30.463 15.193 1.00 61.44 84 THR A N 1
ATOM 593 C CA . THR A 1 84 ? -30.320 -30.808 16.617 1.00 61.44 84 THR A CA 1
ATOM 594 C C . THR A 1 84 ? -31.216 -29.787 17.303 1.00 61.44 84 THR A C 1
ATOM 596 O O . THR A 1 84 ? -30.778 -28.707 17.688 1.00 61.44 84 THR A O 1
ATOM 599 N N . ASP A 1 85 ? -32.497 -30.130 17.401 1.00 59.47 85 ASP A N 1
ATOM 600 C CA . ASP A 1 85 ? -33.379 -29.640 18.453 1.00 59.47 85 ASP A CA 1
ATOM 601 C C . ASP A 1 85 ? -32.913 -30.245 19.786 1.00 59.47 85 ASP A C 1
ATOM 603 O O . ASP A 1 85 ? -32.782 -31.463 19.876 1.00 59.47 85 ASP A O 1
ATOM 607 N N . ASP A 1 86 ? -32.714 -29.434 20.826 1.00 53.53 86 ASP A N 1
ATOM 608 C CA . ASP A 1 86 ? -33.475 -29.631 22.064 1.00 53.53 86 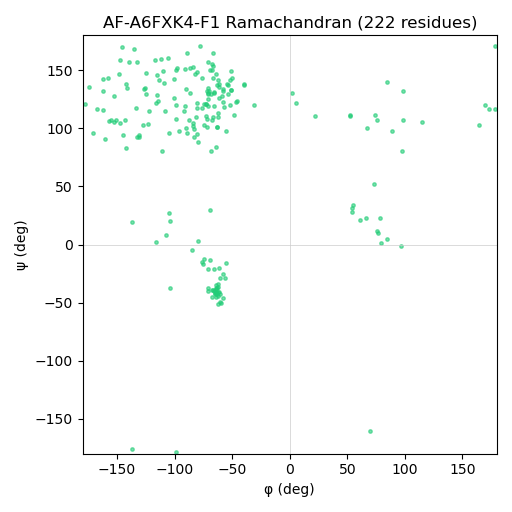ASP A CA 1
ATOM 609 C C . ASP A 1 86 ? -33.438 -28.385 22.960 1.00 53.53 86 ASP A C 1
ATOM 611 O O . ASP A 1 86 ? -32.454 -27.655 23.065 1.00 53.53 86 ASP A O 1
ATOM 615 N N . SER A 1 87 ? -34.583 -28.148 23.584 1.00 58.44 87 SER A N 1
ATOM 616 C CA . SER A 1 87 ? -34.936 -26.991 24.393 1.00 58.44 87 SER A CA 1
ATOM 617 C C . SER A 1 87 ? -34.437 -27.142 25.830 1.00 58.44 87 SER A C 1
ATOM 619 O O . SER A 1 87 ? -34.438 -28.249 26.359 1.00 58.44 87 SER A O 1
ATOM 621 N N . SER A 1 88 ? -34.172 -26.031 26.528 1.00 49.16 88 SER A N 1
ATOM 622 C CA . SER A 1 88 ? -34.815 -25.727 27.825 1.00 49.16 88 SER A CA 1
ATOM 623 C C . SER A 1 88 ? -34.324 -24.413 28.444 1.00 49.16 88 SER A C 1
ATOM 625 O O . SER A 1 88 ? -33.171 -24.258 28.824 1.00 49.16 88 SER A O 1
ATOM 627 N N . THR A 1 89 ? -35.288 -23.501 28.558 1.00 62.69 89 THR A N 1
ATOM 628 C CA . THR A 1 89 ? -35.541 -22.499 29.607 1.00 62.69 89 THR A CA 1
ATOM 629 C C . THR A 1 89 ? -34.569 -22.378 30.787 1.00 62.69 89 THR A C 1
ATOM 631 O O . THR A 1 89 ? -34.386 -23.324 31.554 1.00 62.69 89 THR A O 1
ATOM 634 N N . GLY A 1 90 ? -34.162 -21.136 31.051 1.00 45.56 90 GLY A N 1
ATOM 635 C CA . GLY A 1 90 ? -33.698 -20.678 32.357 1.00 45.56 90 GLY A CA 1
ATOM 636 C C . GLY A 1 90 ? -33.525 -19.162 32.375 1.00 45.56 90 GLY A C 1
ATOM 637 O O . GLY A 1 90 ? -32.496 -18.663 31.938 1.00 45.56 90 GLY A O 1
ATOM 638 N N . ASP A 1 91 ? -34.544 -18.444 32.857 1.00 55.53 91 ASP A N 1
ATOM 639 C CA . ASP A 1 91 ? -34.435 -17.076 33.369 1.00 55.53 91 ASP A CA 1
ATOM 640 C C . ASP A 1 91 ? -33.153 -16.891 34.192 1.00 55.53 91 ASP A C 1
ATOM 642 O O . ASP A 1 91 ? -32.852 -17.728 35.042 1.00 55.53 91 ASP A O 1
ATOM 646 N N . THR A 1 92 ? -32.460 -15.766 34.021 1.00 43.12 92 THR A N 1
ATOM 647 C CA . THR A 1 92 ? -32.212 -14.770 35.082 1.00 43.12 92 THR A CA 1
ATOM 648 C C . THR A 1 92 ? -31.437 -13.612 34.463 1.00 43.12 92 THR A C 1
ATOM 650 O O . THR A 1 92 ? -30.353 -13.788 33.922 1.00 43.12 92 THR A O 1
ATOM 653 N N . SER A 1 93 ? -32.011 -12.415 34.538 1.00 54.72 93 SER A N 1
ATOM 654 C CA . SER A 1 93 ? -31.286 -11.171 34.322 1.00 54.72 93 SER A CA 1
ATOM 655 C C . SER A 1 93 ? -30.200 -11.031 35.390 1.00 54.72 93 SER A C 1
ATOM 657 O O . SER A 1 93 ? -30.516 -10.822 36.561 1.00 54.72 93 SER A O 1
ATOM 659 N N . THR A 1 94 ? -28.941 -11.094 34.982 1.00 42.00 94 THR A N 1
ATOM 660 C CA . THR A 1 94 ? -27.844 -10.418 35.671 1.00 42.00 94 THR A CA 1
ATOM 661 C C . THR A 1 94 ? -27.131 -9.533 34.665 1.00 42.00 94 THR A C 1
ATOM 663 O O . THR A 1 94 ? -26.840 -9.926 33.539 1.00 42.00 94 THR A O 1
ATOM 666 N N . GLU A 1 95 ? -26.952 -8.279 35.066 1.00 51.94 95 GLU A N 1
ATOM 667 C CA . GLU A 1 95 ? -26.046 -7.328 34.443 1.00 51.94 95 GLU A CA 1
ATOM 668 C C . GLU A 1 95 ? -24.621 -7.869 34.619 1.00 51.94 95 GLU A C 1
ATOM 670 O O . GLU A 1 95 ? -23.942 -7.548 35.590 1.00 51.94 95 GLU A O 1
ATOM 675 N N . ASP A 1 96 ? -24.202 -8.757 33.722 1.00 39.00 96 ASP A N 1
ATOM 676 C CA . ASP A 1 96 ? -22.841 -9.274 33.669 1.00 39.00 96 ASP A CA 1
ATOM 677 C C . ASP A 1 96 ? -22.056 -8.457 32.640 1.00 39.00 96 ASP A C 1
ATOM 679 O O . ASP A 1 96 ? -22.133 -8.658 31.426 1.00 39.00 96 ASP A O 1
ATOM 683 N N . THR A 1 97 ? -21.321 -7.479 33.170 1.00 53.31 97 THR A N 1
ATOM 684 C CA . THR A 1 97 ? -20.029 -7.029 32.648 1.00 53.31 97 THR A CA 1
ATOM 685 C C . THR A 1 97 ? -19.322 -8.219 32.009 1.00 53.31 97 THR A C 1
ATOM 687 O O . THR A 1 97 ? -19.103 -9.216 32.690 1.00 53.31 97 THR A O 1
ATOM 690 N N . ALA A 1 98 ? -19.019 -8.139 30.713 1.00 51.25 98 ALA A N 1
ATOM 691 C CA . ALA A 1 98 ? -18.367 -9.211 29.975 1.00 51.25 98 ALA A CA 1
ATOM 692 C C . ALA A 1 98 ? -17.053 -9.611 30.668 1.00 51.25 98 ALA A C 1
ATOM 694 O O . ALA A 1 98 ? -16.025 -8.956 30.513 1.00 51.25 98 ALA A O 1
ATOM 695 N N . GLU A 1 99 ? -17.108 -10.681 31.461 1.00 45.59 99 GLU A N 1
ATOM 696 C CA . GLU A 1 99 ? -15.943 -11.395 31.956 1.00 45.59 99 GLU A CA 1
ATOM 697 C C . GLU A 1 99 ? -15.233 -11.949 30.719 1.00 45.59 99 GLU A C 1
ATOM 699 O O . GLU A 1 99 ? -15.746 -12.827 30.014 1.00 45.59 99 GLU A O 1
ATOM 704 N N . ALA A 1 100 ? -14.071 -11.367 30.423 1.00 54.94 100 ALA A N 1
ATOM 705 C CA . ALA A 1 100 ? -13.133 -11.879 29.446 1.00 54.94 100 ALA A CA 1
ATOM 706 C C . ALA A 1 100 ? -12.961 -13.383 29.687 1.00 54.94 100 ALA A C 1
ATOM 708 O O . ALA A 1 100 ? -12.650 -13.821 30.793 1.00 54.94 100 ALA A O 1
ATOM 709 N N . SER A 1 101 ? -13.229 -14.192 28.663 1.00 50.31 101 SER A N 1
ATOM 710 C CA . SER A 1 101 ? -13.073 -15.639 28.758 1.00 50.31 101 SER A CA 1
ATOM 711 C C . SER A 1 101 ? -11.598 -15.967 28.995 1.00 50.31 101 SER A C 1
ATOM 713 O O . SER A 1 101 ? -10.786 -15.967 28.077 1.00 50.31 101 SER A O 1
ATOM 715 N N . ASP A 1 102 ? -11.278 -16.256 30.254 1.00 55.34 102 ASP A N 1
ATOM 716 C CA . ASP A 1 102 ? -9.959 -16.496 30.857 1.00 55.34 102 ASP A CA 1
ATOM 717 C C . ASP A 1 102 ? -9.287 -17.814 30.402 1.00 55.34 102 ASP A C 1
ATOM 719 O O . ASP A 1 102 ? -8.552 -18.472 31.138 1.00 55.34 102 ASP A O 1
ATOM 723 N N . THR A 1 103 ? -9.567 -18.282 29.183 1.00 59.97 103 THR A N 1
ATOM 724 C CA . THR A 1 103 ? -9.053 -19.566 28.691 1.00 59.97 103 THR A CA 1
ATOM 725 C C . THR A 1 103 ? -8.027 -19.339 27.587 1.00 59.97 103 THR A C 1
ATOM 727 O O . THR A 1 103 ? -8.300 -19.509 26.405 1.00 59.97 103 THR A O 1
ATOM 730 N N . ASN A 1 104 ? -6.804 -19.029 28.031 1.00 65.81 104 ASN A N 1
ATOM 731 C CA . ASN A 1 104 ? -5.559 -19.170 27.271 1.00 65.81 104 ASN A CA 1
ATOM 732 C C . ASN A 1 104 ? -5.331 -18.136 26.148 1.00 65.81 104 ASN A C 1
ATOM 734 O O . ASN A 1 104 ? -5.019 -18.498 25.015 1.00 65.81 104 ASN A O 1
ATOM 738 N N . CYS A 1 105 ? -5.443 -16.850 26.482 1.00 70.19 105 CYS A N 1
ATOM 739 C CA . CYS A 1 105 ? -5.051 -15.753 25.597 1.00 70.19 105 CYS A CA 1
ATOM 740 C C . CYS A 1 105 ? -3.517 -15.673 25.463 1.00 70.19 105 CYS A C 1
ATOM 742 O O . CYS A 1 105 ? -2.836 -15.468 26.474 1.00 70.19 105 CYS A O 1
ATOM 744 N N . PRO A 1 106 ? -2.943 -15.816 24.255 1.00 75.06 106 PRO A N 1
ATOM 745 C CA . PRO A 1 106 ? -1.544 -15.483 24.023 1.00 75.06 106 PRO A CA 1
ATOM 746 C C . PRO A 1 106 ? -1.322 -13.983 24.288 1.00 75.06 106 PRO A C 1
ATOM 748 O O . 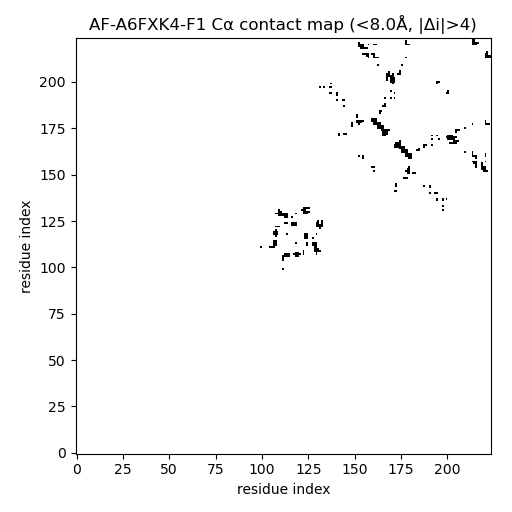PRO A 1 106 ? -2.195 -13.171 23.959 1.00 75.06 106 PRO A O 1
ATOM 751 N N . PRO A 1 107 ? -0.186 -13.588 24.891 1.00 76.56 107 PRO A N 1
ATOM 752 C CA . PRO A 1 107 ? 0.108 -12.178 25.117 1.00 76.56 107 PRO A CA 1
ATOM 753 C C . PRO A 1 107 ? 0.113 -11.427 23.783 1.00 76.56 107 PRO A C 1
ATOM 755 O O . PRO A 1 107 ? 0.698 -11.893 22.811 1.00 76.56 107 PRO A O 1
ATOM 758 N N . GLY A 1 108 ? -0.558 -10.278 23.755 1.00 71.81 108 GLY A N 1
ATOM 759 C CA . GLY A 1 108 ? -0.612 -9.395 22.594 1.00 71.81 108 GLY A CA 1
ATOM 760 C C . GLY A 1 108 ? -1.659 -9.724 21.530 1.00 71.81 108 GLY A C 1
ATOM 761 O O . GLY A 1 108 ? -1.707 -9.036 20.518 1.00 71.81 108 GLY A O 1
ATOM 762 N N . THR A 1 109 ? -2.521 -10.717 21.754 1.00 80.88 109 THR A N 1
ATOM 763 C CA . THR A 1 109 ? -3.622 -11.052 20.834 1.00 80.88 109 THR A CA 1
ATOM 764 C C . THR A 1 109 ? -4.844 -10.143 21.042 1.00 80.88 109 THR A C 1
ATOM 766 O O . THR A 1 109 ? -5.145 -9.737 22.164 1.00 80.88 109 THR A O 1
ATOM 769 N N . PHE A 1 110 ? -5.575 -9.842 19.965 1.00 81.25 110 PHE A N 1
ATOM 770 C CA . PHE A 1 110 ? -6.820 -9.067 19.997 1.00 81.25 110 PHE A CA 1
ATOM 771 C C . PHE A 1 110 ? -7.835 -9.608 21.020 1.00 81.25 110 PHE A C 1
ATOM 773 O O . PHE A 1 110 ? -8.107 -10.808 21.068 1.00 81.25 110 PHE A O 1
ATOM 780 N N . GLY A 1 111 ? -8.414 -8.713 21.825 1.00 74.25 111 GLY A N 1
ATOM 781 C CA . GLY A 1 111 ? -9.401 -9.048 22.856 1.00 74.25 111 GLY A CA 1
ATOM 782 C C . GLY A 1 111 ? -8.807 -9.616 24.150 1.00 74.25 111 GLY A C 1
ATOM 783 O O . GLY A 1 111 ? -9.556 -9.925 25.076 1.00 74.25 111 GLY A O 1
ATOM 784 N N . CYS A 1 112 ? -7.480 -9.732 24.243 1.00 85.75 112 CYS A N 1
ATOM 785 C CA . CYS A 1 112 ? -6.778 -10.199 25.437 1.00 85.75 112 CYS A CA 1
ATOM 786 C C . CYS A 1 112 ? -6.258 -9.026 26.282 1.00 85.75 112 CYS A C 1
ATOM 788 O O . CYS A 1 112 ? -5.941 -7.977 25.726 1.00 85.75 112 CYS A O 1
ATOM 790 N N . PRO A 1 113 ? -6.113 -9.174 27.610 1.00 85.38 113 PRO A N 1
ATOM 791 C CA . PRO A 1 113 ? -5.526 -8.131 28.441 1.00 85.38 113 PRO A CA 1
ATOM 792 C C . PRO A 1 113 ? -4.077 -7.838 28.033 1.00 85.38 113 PRO A C 1
ATOM 794 O O . PRO A 1 113 ? -3.280 -8.753 27.816 1.00 85.38 113 PRO A O 1
ATOM 797 N N . CYS A 1 114 ? -3.727 -6.558 27.945 1.00 87.75 114 CYS A N 1
ATOM 798 C CA . CYS A 1 114 ? -2.362 -6.137 27.646 1.00 87.75 114 CYS A CA 1
ATOM 799 C C . CYS A 1 114 ? -1.493 -6.178 28.909 1.00 87.75 114 CYS A C 1
ATOM 801 O O . CYS A 1 114 ? -1.623 -5.344 29.808 1.00 87.75 114 CYS A O 1
ATOM 803 N N . ASP A 1 115 ? -0.559 -7.127 28.967 1.00 81.31 115 ASP A N 1
ATOM 804 C CA . ASP A 1 115 ? 0.429 -7.203 30.044 1.00 81.31 115 ASP A CA 1
ATOM 805 C C . ASP A 1 115 ? 1.566 -6.205 29.757 1.00 81.31 115 ASP A C 1
ATOM 807 O O . ASP A 1 115 ? 2.187 -6.223 28.696 1.00 81.31 115 ASP A O 1
ATOM 811 N N . GLN A 1 116 ? 1.804 -5.273 30.684 1.00 80.50 116 GLN A N 1
ATOM 812 C CA . GLN A 1 116 ? 2.779 -4.172 30.547 1.00 80.50 116 GLN A CA 1
ATOM 813 C C . GLN A 1 116 ? 2.529 -3.190 29.388 1.00 80.50 116 GLN A C 1
ATOM 815 O O . GLN A 1 116 ? 3.442 -2.473 28.982 1.00 80.50 116 GLN A O 1
ATOM 820 N N . GLY A 1 117 ? 1.294 -3.114 28.885 1.00 74.12 117 GLY A N 1
ATOM 821 C CA . GLY A 1 117 ? 0.935 -2.181 27.814 1.00 74.12 117 GLY A CA 1
ATOM 822 C C . GLY A 1 117 ? 1.425 -2.594 26.426 1.00 74.12 117 GLY A C 1
ATOM 823 O O . GLY A 1 117 ? 1.382 -1.780 25.509 1.00 74.12 117 GLY A O 1
ATOM 824 N N . LEU A 1 118 ? 1.895 -3.833 26.274 1.00 80.25 118 LEU A N 1
ATOM 825 C CA . LEU A 1 118 ? 2.399 -4.362 25.014 1.00 80.25 118 LEU A CA 1
ATOM 826 C C . LEU A 1 118 ? 1.330 -5.233 24.358 1.00 80.25 118 LEU A C 1
ATOM 828 O O . LEU A 1 118 ? 0.825 -6.177 24.970 1.00 80.25 118 LEU A O 1
ATOM 832 N N . CYS A 1 119 ? 1.019 -4.913 23.109 1.00 84.75 119 CYS A N 1
ATOM 833 C CA . CYS A 1 119 ? 0.255 -5.776 22.226 1.00 84.75 119 CYS A CA 1
ATOM 834 C C . CYS A 1 119 ? 1.118 -6.178 21.032 1.00 84.75 119 CYS A C 1
ATOM 836 O O . CYS A 1 119 ? 2.133 -5.535 20.765 1.00 84.75 119 CYS A O 1
ATOM 838 N N . GLU A 1 120 ? 0.761 -7.272 20.362 1.00 83.88 120 GLU A N 1
ATOM 839 C CA . GLU A 1 120 ? 1.419 -7.620 19.107 1.00 83.88 120 GLU A CA 1
ATOM 840 C C . GLU A 1 120 ? 0.954 -6.611 18.053 1.00 83.88 120 GLU A C 1
ATOM 842 O O . GLU A 1 120 ? -0.231 -6.274 18.006 1.00 83.88 120 GLU A O 1
ATOM 847 N N . ASP A 1 121 ? 1.881 -6.077 17.260 1.00 73.38 121 ASP A N 1
ATOM 848 C CA . ASP A 1 121 ? 1.524 -5.222 16.127 1.00 73.38 121 ASP A CA 1
ATOM 849 C C . ASP A 1 121 ? 0.509 -5.974 15.248 1.00 73.38 121 ASP A C 1
ATOM 851 O O . ASP A 1 121 ? 0.751 -7.145 14.930 1.00 73.38 121 ASP A O 1
ATOM 855 N N . PRO A 1 122 ? -0.642 -5.373 14.884 1.00 66.56 122 PRO A N 1
ATOM 856 C CA . PRO A 1 122 ? -0.957 -3.934 14.850 1.00 66.56 122 PRO A CA 1
ATOM 857 C C . PRO A 1 122 ? -1.857 -3.415 15.999 1.00 66.56 122 PRO A C 1
ATOM 859 O O . PRO A 1 122 ? -2.540 -2.398 15.859 1.00 66.56 122 PRO A O 1
ATOM 862 N N . PHE A 1 123 ? -1.958 -4.125 17.120 1.00 81.38 123 PHE A N 1
ATOM 863 C CA . PHE A 1 123 ? -2.891 -3.775 18.194 1.00 81.38 123 PHE A CA 1
ATOM 864 C C . PHE A 1 123 ? -2.290 -2.755 19.169 1.00 81.38 123 PHE A C 1
ATOM 866 O O . PHE A 1 123 ? -1.086 -2.735 19.419 1.00 81.38 123 PHE A O 1
ATOM 873 N N . VAL A 1 124 ? -3.142 -1.946 19.801 1.00 85.94 124 VAL A N 1
ATOM 874 C CA . VAL A 1 124 ? -2.744 -1.064 20.905 1.00 85.94 124 VAL A CA 1
ATOM 875 C C . VAL A 1 124 ? -3.432 -1.487 22.195 1.00 85.94 124 VAL A C 1
ATOM 877 O O . VAL A 1 124 ? -4.576 -1.942 22.214 1.00 85.94 124 VAL A O 1
ATOM 880 N N . CYS A 1 125 ? -2.729 -1.313 23.308 1.00 87.88 125 CYS A N 1
ATOM 881 C CA . CYS A 1 125 ? -3.321 -1.489 24.624 1.00 87.88 125 CYS A CA 1
ATOM 882 C C . CYS A 1 125 ? -4.226 -0.291 24.925 1.00 87.88 125 CYS A C 1
ATOM 884 O O . CYS A 1 125 ? -3.744 0.788 25.275 1.00 87.88 125 CYS A O 1
ATOM 886 N N . ALA A 1 126 ? -5.534 -0.483 24.797 1.00 83.50 126 ALA A N 1
ATOM 887 C CA . ALA A 1 126 ? -6.537 0.508 25.153 1.00 83.50 126 ALA A CA 1
ATOM 888 C C . ALA A 1 126 ? -7.536 -0.127 26.133 1.00 83.50 126 ALA A C 1
ATOM 890 O O . ALA A 1 126 ? -7.898 -1.293 26.014 1.00 83.50 126 ALA A O 1
ATOM 891 N N . ASP A 1 127 ? -7.871 0.604 27.197 1.00 86.06 127 ASP A N 1
ATOM 892 C CA . ASP A 1 127 ? -8.729 0.121 28.293 1.00 86.06 127 ASP A CA 1
ATOM 893 C C . ASP A 1 127 ? -8.275 -1.198 28.954 1.00 86.06 127 ASP A C 1
ATOM 895 O O . AS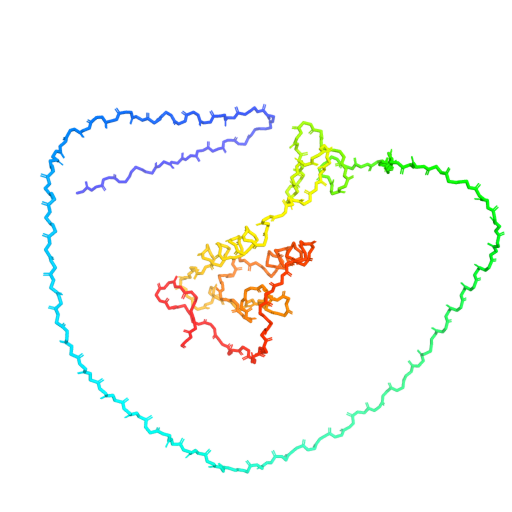P A 1 127 ? -9.069 -1.950 29.515 1.00 86.06 127 ASP A O 1
ATOM 899 N N . GLY A 1 128 ? -6.965 -1.471 28.938 1.00 84.25 128 GLY A N 1
ATOM 900 C CA . GLY A 1 128 ? -6.396 -2.679 29.540 1.00 84.25 128 GLY A CA 1
ATOM 901 C C . GLY A 1 128 ? -6.592 -3.946 28.705 1.00 84.25 128 GLY A C 1
ATOM 902 O O . GLY A 1 128 ? -6.276 -5.033 29.187 1.00 84.25 128 GLY A O 1
ATOM 903 N N . ILE A 1 129 ? -7.055 -3.814 27.461 1.00 84.44 129 ILE A N 1
ATOM 904 C CA . ILE A 1 129 ? -7.213 -4.899 26.492 1.00 84.44 129 ILE A CA 1
ATOM 905 C C . ILE A 1 129 ? -6.449 -4.530 25.208 1.00 84.44 129 ILE A C 1
ATOM 907 O O . ILE A 1 129 ? -6.310 -3.362 24.855 1.00 84.44 129 ILE A O 1
ATOM 911 N N . CYS A 1 130 ? -5.904 -5.523 24.513 1.00 85.94 130 CYS A N 1
ATOM 912 C CA . CYS A 1 130 ? -5.367 -5.363 23.172 1.00 85.94 130 CYS A CA 1
ATOM 913 C C . CYS A 1 130 ? -6.525 -5.178 22.205 1.00 85.94 130 CYS A C 1
ATOM 915 O O . CYS A 1 130 ? -7.220 -6.128 21.836 1.00 85.94 130 CYS A O 1
ATOM 917 N N . GLN A 1 131 ? -6.743 -3.925 21.841 1.00 81.06 131 GLN A N 1
ATOM 918 C CA . GLN A 1 131 ? -7.774 -3.509 20.913 1.00 81.06 131 GLN A CA 1
ATOM 919 C C . GLN A 1 131 ? -7.089 -3.017 19.647 1.00 81.06 131 GLN A C 1
ATOM 921 O O . GLN A 1 131 ? -5.921 -2.623 19.646 1.00 81.06 131 GLN A O 1
ATOM 926 N N . LEU A 1 132 ? -7.838 -2.996 18.556 1.00 75.38 132 LEU A N 1
ATOM 927 C CA . LEU A 1 132 ? -7.480 -2.082 17.486 1.00 75.38 132 LEU A CA 1
ATOM 928 C C . LEU A 1 132 ? -7.563 -0.659 18.064 1.00 75.38 132 LEU A C 1
ATOM 930 O O . LEU A 1 132 ? -8.487 -0.402 18.844 1.00 75.38 132 LEU A O 1
ATOM 934 N N . PRO A 1 133 ? -6.617 0.245 17.759 1.00 74.50 133 PRO A N 1
ATOM 935 C CA . PRO A 1 133 ? -6.736 1.641 18.179 1.00 74.50 133 PRO A CA 1
ATOM 936 C C . PRO A 1 133 ? -8.127 2.148 17.775 1.00 74.50 133 PRO A C 1
ATOM 938 O O . PRO A 1 133 ? -8.682 1.679 16.786 1.00 74.50 133 PRO A O 1
ATOM 941 N N . THR A 1 134 ? -8.778 2.992 18.578 1.00 59.34 134 THR A N 1
ATOM 942 C CA . THR A 1 134 ? -10.172 3.414 18.343 1.00 59.34 134 THR A CA 1
ATOM 943 C C . THR A 1 134 ? -10.262 4.909 18.053 1.00 59.34 134 THR A C 1
ATOM 945 O O . THR A 1 134 ? -9.808 5.724 18.851 1.00 59.34 134 THR A O 1
ATOM 948 N N . GLU A 1 135 ? -10.949 5.207 16.945 1.00 51.16 135 GLU A N 1
ATOM 949 C CA . GLU A 1 135 ? -11.700 6.435 16.608 1.00 51.16 135 GLU A CA 1
ATOM 950 C C . GLU A 1 135 ? -11.034 7.531 15.752 1.00 51.16 135 GLU A C 1
ATOM 952 O O . GLU A 1 135 ? -11.740 8.438 15.327 1.00 51.16 135 GLU A O 1
ATOM 957 N N . ASP A 1 136 ? -9.772 7.391 15.335 1.00 57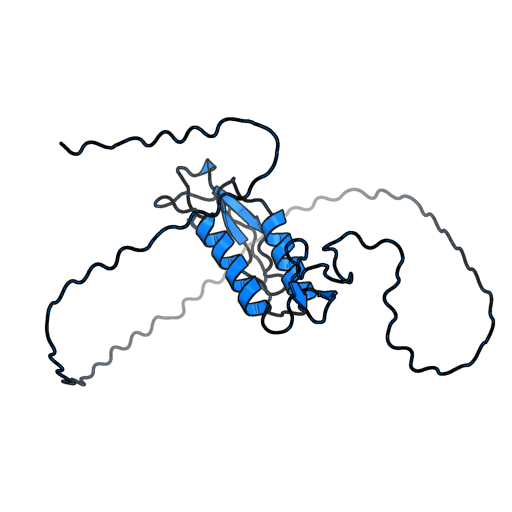.97 136 ASP A N 1
ATOM 958 C CA . ASP A 1 136 ? -9.206 8.187 14.216 1.00 57.97 136 ASP A CA 1
ATOM 959 C C . ASP A 1 136 ? -8.345 7.339 13.252 1.00 57.97 136 ASP A C 1
ATOM 961 O O . ASP A 1 136 ? -7.572 7.841 12.438 1.00 57.97 136 ASP A O 1
ATOM 965 N N . ASN A 1 137 ? -8.519 6.014 13.279 1.00 75.50 137 ASN A N 1
ATOM 966 C CA . ASN A 1 137 ? -7.651 5.108 12.518 1.00 75.50 137 ASN A CA 1
ATOM 967 C C . ASN A 1 137 ? -7.865 5.178 11.022 1.00 75.50 137 ASN A C 1
ATOM 969 O O . ASN A 1 137 ? -6.986 4.758 10.294 1.00 75.50 137 ASN A O 1
ATOM 973 N N . CYS A 1 138 ? -9.008 5.660 10.531 1.00 91.50 138 CYS A N 1
ATOM 974 C CA . CYS A 1 138 ? -9.190 5.748 9.086 1.00 91.50 138 CYS A CA 1
ATOM 975 C C . CYS A 1 138 ? -8.123 6.674 8.483 1.00 91.50 138 CYS A C 1
ATOM 977 O O . CYS A 1 138 ? -7.502 6.325 7.485 1.00 91.50 138 CYS A O 1
ATOM 979 N N . GLY A 1 139 ? -7.840 7.809 9.136 1.00 91.19 139 GLY A N 1
ATOM 980 C CA . GLY A 1 139 ? -6.769 8.715 8.721 1.00 91.19 139 GLY A CA 1
ATOM 981 C C . GLY A 1 139 ? -5.383 8.079 8.834 1.00 91.19 139 GLY A C 1
ATOM 982 O O . GLY A 1 139 ? -4.582 8.188 7.907 1.00 91.19 139 GLY A O 1
ATOM 983 N N . ASP A 1 140 ? -5.116 7.363 9.925 1.00 89.69 140 ASP A N 1
ATOM 984 C CA . ASP A 1 140 ? -3.821 6.709 10.147 1.00 89.69 140 ASP A CA 1
ATOM 985 C C . ASP A 1 140 ? -3.597 5.501 9.223 1.00 89.69 140 ASP A C 1
ATOM 987 O O . ASP A 1 140 ? -2.488 5.284 8.744 1.00 89.69 140 ASP A O 1
ATOM 991 N N . ILE A 1 141 ? -4.638 4.717 8.938 1.00 92.31 141 ILE A N 1
ATOM 992 C CA . ILE A 1 141 ? -4.611 3.586 8.002 1.00 92.31 141 ILE A CA 1
ATOM 993 C C . ILE A 1 141 ? -4.415 4.110 6.580 1.00 92.31 141 ILE A C 1
ATOM 995 O O . ILE A 1 141 ? -3.559 3.591 5.872 1.00 92.31 141 ILE A O 1
ATOM 999 N N . GLN A 1 142 ? -5.134 5.167 6.182 1.00 94.38 142 GLN A N 1
ATOM 1000 C CA . GLN A 1 142 ? -4.915 5.843 4.899 1.00 94.38 142 GLN A CA 1
ATOM 1001 C C . GLN A 1 142 ? -3.471 6.352 4.794 1.00 94.38 142 GLN A C 1
ATOM 1003 O O . GLN A 1 142 ? -2.800 6.092 3.804 1.00 94.38 142 GLN A O 1
ATOM 1008 N N . THR A 1 143 ? -2.960 7.002 5.843 1.00 93.50 143 THR A N 1
ATOM 1009 C CA . THR A 1 143 ? -1.581 7.511 5.873 1.00 93.50 143 THR A CA 1
ATOM 1010 C C . THR A 1 143 ? -0.556 6.383 5.758 1.00 93.50 143 THR A C 1
ATOM 1012 O O . THR A 1 143 ? 0.431 6.524 5.045 1.00 93.50 143 THR A O 1
ATOM 1015 N N . GLN A 1 144 ? -0.775 5.250 6.431 1.00 92.31 144 GLN A N 1
ATOM 1016 C CA . GLN A 1 144 ? 0.092 4.073 6.314 1.00 92.31 144 GLN A CA 1
ATOM 1017 C C . GLN A 1 144 ? 0.017 3.437 4.924 1.00 92.31 144 GLN A C 1
ATOM 1019 O O . GLN A 1 144 ? 1.048 3.037 4.391 1.00 92.31 144 GLN A O 1
ATOM 1024 N N . TYR A 1 145 ? -1.176 3.383 4.328 1.00 95.00 145 TYR A N 1
ATOM 1025 C CA . TYR A 1 145 ? -1.380 2.917 2.959 1.00 95.00 145 TYR A CA 1
ATOM 1026 C C . TYR A 1 145 ? -0.592 3.781 1.971 1.00 95.00 145 TYR A C 1
ATOM 1028 O O . TYR A 1 145 ? 0.203 3.255 1.196 1.00 95.00 145 TYR A O 1
ATOM 1036 N N . ASP A 1 146 ? -0.724 5.105 2.063 1.00 94.56 146 ASP A N 1
ATOM 1037 C CA . ASP A 1 146 ? -0.016 6.056 1.203 1.00 94.56 146 ASP A CA 1
ATOM 1038 C C . ASP A 1 146 ? 1.507 5.996 1.431 1.00 94.56 146 ASP A C 1
ATOM 1040 O O . ASP A 1 146 ? 2.284 5.958 0.476 1.00 94.56 146 ASP A O 1
ATOM 1044 N N . ALA A 1 147 ? 1.952 5.893 2.689 1.00 93.44 147 ALA A N 1
ATOM 1045 C CA . ALA A 1 147 ? 3.367 5.755 3.031 1.00 93.44 147 ALA A CA 1
ATOM 1046 C C . ALA A 1 147 ? 3.979 4.452 2.494 1.00 93.44 147 ALA A C 1
ATOM 1048 O O . ALA A 1 147 ? 5.129 4.456 2.052 1.00 93.44 147 ALA A O 1
ATOM 1049 N N . LEU A 1 148 ? 3.225 3.346 2.500 1.00 91.50 148 LEU A N 1
ATOM 1050 C CA . LEU A 1 148 ? 3.663 2.084 1.906 1.00 91.50 148 LEU A CA 1
ATOM 1051 C C . LEU A 1 148 ? 3.856 2.235 0.393 1.00 91.50 148 LEU A C 1
ATOM 1053 O O . LEU A 1 148 ? 4.855 1.753 -0.137 1.00 91.50 148 LEU A O 1
ATOM 1057 N N . ILE A 1 149 ? 2.963 2.950 -0.297 1.00 95.12 149 ILE A N 1
ATOM 1058 C CA . ILE A 1 149 ? 3.107 3.246 -1.731 1.00 95.12 149 ILE A CA 1
ATOM 1059 C C . ILE A 1 149 ? 4.359 4.088 -1.981 1.00 95.12 149 ILE A C 1
ATOM 1061 O O . ILE A 1 149 ? 5.192 3.725 -2.813 1.00 95.12 149 ILE A O 1
ATOM 1065 N N . GLU A 1 150 ? 4.523 5.193 -1.250 1.00 93.25 150 GLU A N 1
ATOM 1066 C CA . GLU A 1 150 ? 5.658 6.105 -1.418 1.00 93.25 150 GLU A CA 1
ATOM 1067 C C . GLU A 1 150 ? 7.002 5.429 -1.132 1.00 93.25 150 GLU A C 1
ATOM 1069 O O . GLU A 1 150 ? 7.961 5.626 -1.877 1.00 93.25 150 GLU A O 1
ATOM 1074 N N . ALA A 1 151 ? 7.077 4.592 -0.094 1.00 90.50 151 ALA A N 1
ATOM 1075 C CA . ALA A 1 151 ? 8.289 3.846 0.241 1.00 90.50 151 ALA A CA 1
ATOM 1076 C C . ALA A 1 151 ? 8.666 2.810 -0.830 1.00 90.50 151 ALA A C 1
ATOM 1078 O O . ALA A 1 151 ? 9.824 2.393 -0.915 1.00 90.50 151 ALA A O 1
ATOM 1079 N N . SER A 1 152 ? 7.697 2.408 -1.650 1.00 94.38 152 SER A N 1
ATOM 1080 C CA . SER A 1 152 ? 7.799 1.237 -2.517 1.00 94.38 152 SER A CA 1
ATOM 1081 C C . SER A 1 152 ? 7.744 1.578 -3.994 1.00 94.38 152 SER A C 1
ATOM 1083 O O . SER A 1 152 ? 7.807 0.673 -4.810 1.00 94.38 152 SER A O 1
ATOM 1085 N N . ASN A 1 153 ? 7.658 2.849 -4.380 1.00 95.38 153 ASN A N 1
ATOM 1086 C CA . ASN A 1 153 ? 7.536 3.230 -5.788 1.00 95.38 153 ASN A CA 1
ATOM 1087 C C . ASN A 1 153 ? 8.881 3.328 -6.532 1.00 95.38 153 ASN A C 1
ATOM 1089 O O . ASN A 1 153 ? 8.882 3.560 -7.736 1.00 95.38 153 ASN A O 1
ATOM 1093 N N . SER A 1 154 ? 10.021 3.168 -5.856 1.00 96.56 154 SER A N 1
ATOM 1094 C CA . SER A 1 154 ? 11.334 3.315 -6.497 1.00 96.56 154 SER A CA 1
ATOM 1095 C C . SER A 1 154 ? 11.710 2.108 -7.368 1.00 96.56 154 SER A C 1
ATOM 1097 O O . SER A 1 154 ? 11.441 0.965 -7.001 1.00 96.56 154 SER A O 1
ATOM 1099 N N . CYS A 1 155 ? 12.371 2.341 -8.503 1.00 97.44 155 CYS A N 1
ATOM 1100 C CA . CYS A 1 155 ? 12.794 1.290 -9.440 1.00 97.44 155 CYS A CA 1
ATOM 1101 C C . CYS A 1 155 ? 14.106 1.642 -10.156 1.00 97.44 155 CYS A C 1
ATOM 1103 O O . CYS A 1 155 ? 14.482 2.811 -10.246 1.00 97.44 155 CYS A O 1
ATOM 1105 N N . THR A 1 156 ? 14.807 0.627 -10.673 1.00 97.94 156 THR A N 1
ATOM 1106 C CA . THR A 1 156 ? 15.982 0.791 -11.549 1.00 97.94 156 THR A CA 1
ATOM 1107 C C . THR A 1 156 ? 15.626 0.511 -13.006 1.00 97.94 156 THR A C 1
ATOM 1109 O O . THR A 1 156 ? 16.126 1.191 -13.905 1.00 97.94 156 THR A O 1
ATOM 1112 N N . ASP A 1 157 ? 14.766 -0.478 -13.247 1.00 97.19 157 ASP A N 1
ATOM 1113 C CA . ASP A 1 157 ? 14.251 -0.817 -14.570 1.00 97.19 157 ASP A CA 1
ATOM 1114 C C . ASP A 1 157 ? 12.797 -1.314 -14.521 1.00 97.19 157 ASP A C 1
ATOM 1116 O O . ASP A 1 157 ? 12.233 -1.529 -13.451 1.00 97.19 157 ASP A O 1
ATOM 1120 N N . ASP A 1 158 ? 12.168 -1.461 -15.691 1.00 96.38 158 ASP A N 1
ATOM 1121 C CA . ASP A 1 158 ? 10.755 -1.852 -15.814 1.00 96.38 158 ASP A CA 1
ATOM 1122 C C . ASP A 1 158 ? 10.445 -3.203 -15.149 1.00 96.38 158 ASP A C 1
ATOM 1124 O O . ASP A 1 158 ? 9.305 -3.445 -14.757 1.00 96.38 158 ASP A O 1
ATOM 1128 N N . ALA A 1 159 ? 11.433 -4.099 -15.017 1.00 96.38 159 ALA A N 1
ATOM 1129 C CA . ALA A 1 159 ? 11.222 -5.392 -14.376 1.00 96.38 159 ALA A CA 1
ATOM 1130 C C . ALA A 1 159 ? 11.118 -5.276 -12.852 1.00 96.38 159 ALA A C 1
ATOM 1132 O O . ALA A 1 159 ? 10.620 -6.208 -12.228 1.00 96.38 159 ALA A O 1
ATOM 1133 N N . ASP A 1 160 ? 11.547 -4.157 -12.263 1.00 96.88 160 ASP A N 1
ATOM 1134 C CA . ASP A 1 160 ? 11.390 -3.892 -10.835 1.00 96.88 160 ASP A CA 1
ATOM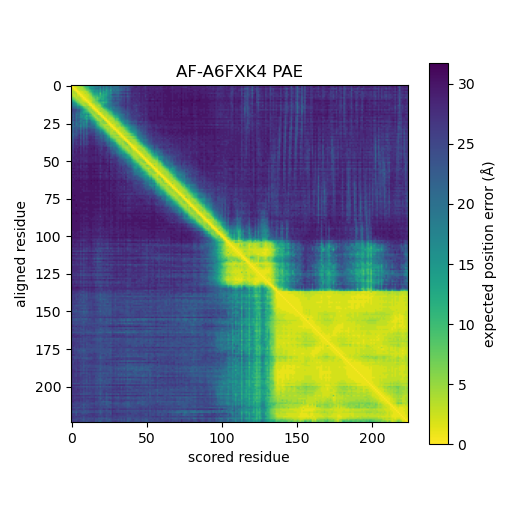 1135 C C . ASP A 1 160 ? 9.960 -3.481 -10.474 1.00 96.88 160 ASP A C 1
ATOM 1137 O O . ASP A 1 160 ? 9.628 -3.491 -9.295 1.00 96.88 160 ASP A O 1
ATOM 1141 N N . CYS A 1 161 ? 9.120 -3.118 -11.446 1.00 97.19 161 CYS A N 1
ATOM 1142 C CA . CYS A 1 161 ? 7.777 -2.606 -11.201 1.00 97.19 161 CYS A CA 1
ATOM 1143 C C . CYS A 1 161 ? 6.694 -3.671 -11.404 1.00 97.19 161 CYS A C 1
ATOM 1145 O O . CYS A 1 161 ? 6.731 -4.472 -12.339 1.00 97.19 161 CYS A O 1
ATOM 1147 N N . GLN A 1 162 ? 5.668 -3.630 -10.558 1.00 96.00 162 GLN A N 1
ATOM 1148 C CA . GLN A 1 162 ? 4.488 -4.485 -10.655 1.00 96.00 162 GLN A CA 1
ATOM 1149 C C . GLN A 1 162 ? 3.203 -3.721 -10.334 1.00 96.00 162 GLN A C 1
ATOM 1151 O O . GLN A 1 162 ? 3.212 -2.702 -9.641 1.00 96.00 162 GLN A O 1
ATOM 1156 N N . TRP A 1 163 ? 2.090 -4.253 -10.839 1.00 94.88 163 TRP A N 1
ATOM 1157 C CA . TRP A 1 163 ? 0.749 -3.848 -10.432 1.00 94.88 163 TRP A CA 1
ATOM 1158 C C . TRP A 1 163 ? 0.329 -4.642 -9.207 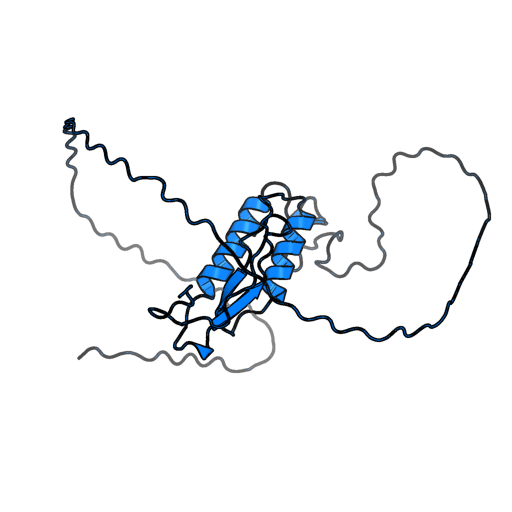1.00 94.88 163 TRP A C 1
ATOM 1160 O O . TRP A 1 163 ? 0.360 -5.874 -9.236 1.00 94.88 163 TRP A O 1
ATOM 1170 N N . LEU A 1 164 ? -0.153 -3.942 -8.189 1.00 96.31 164 LEU A N 1
ATOM 1171 C CA . LEU A 1 164 ? -0.940 -4.537 -7.120 1.00 96.31 164 LEU A CA 1
ATOM 1172 C C . LEU A 1 164 ? -2.385 -4.058 -7.219 1.00 96.31 164 LEU A C 1
ATOM 1174 O O . LEU A 1 164 ? -2.666 -2.953 -7.699 1.00 96.31 164 LEU A O 1
ATOM 1178 N N . TYR A 1 165 ? -3.305 -4.921 -6.797 1.00 95.75 165 TYR A N 1
ATOM 1179 C CA . TYR A 1 165 ? -4.713 -4.564 -6.725 1.00 95.75 165 TYR A CA 1
ATOM 1180 C C . TYR A 1 165 ? -4.902 -3.648 -5.528 1.00 95.75 165 TYR A C 1
ATOM 1182 O O . TYR A 1 165 ? -4.584 -4.018 -4.397 1.00 95.75 165 TYR A O 1
ATOM 1190 N N . GLY A 1 166 ? -5.401 -2.447 -5.796 1.00 95.56 166 GLY A N 1
ATOM 1191 C CA . GLY A 1 166 ? -5.788 -1.545 -4.732 1.00 95.56 166 GLY A CA 1
ATOM 1192 C C . GLY A 1 166 ? -7.137 -1.938 -4.139 1.00 95.56 166 GLY A C 1
ATOM 1193 O O . GLY A 1 166 ? -7.863 -2.796 -4.653 1.00 95.56 166 GLY A O 1
ATOM 1194 N N . HIS A 1 167 ? -7.488 -1.284 -3.039 1.00 96.88 167 HIS A N 1
ATOM 1195 C CA . HIS A 1 167 ? -8.648 -1.635 -2.221 1.00 96.88 167 HIS A CA 1
ATOM 1196 C C . HIS A 1 167 ? -9.803 -0.660 -2.421 1.00 96.88 167 HIS A C 1
ATOM 1198 O O . HIS A 1 167 ? -10.668 -0.512 -1.555 1.00 96.88 167 HIS A O 1
ATOM 1204 N N . CYS A 1 168 ? -9.879 -0.022 -3.595 1.00 96.56 168 CYS A N 1
ATOM 1205 C CA . CYS A 1 168 ? -10.950 0.936 -3.846 1.00 96.56 168 CYS A CA 1
ATOM 1206 C C . CYS A 1 168 ? -12.351 0.293 -3.768 1.00 96.56 168 CYS A C 1
ATOM 1208 O O . CYS A 1 168 ? -13.328 0.978 -3.488 1.00 96.56 168 CYS A O 1
ATOM 1210 N N . GLY A 1 169 ? -12.476 -1.034 -3.907 1.00 94.81 169 GLY A N 1
ATOM 1211 C CA . GLY A 1 169 ? -13.729 -1.764 -3.657 1.00 94.81 169 GLY A CA 1
ATOM 1212 C C . GLY A 1 169 ? -14.322 -1.554 -2.252 1.00 94.81 169 GLY A C 1
ATOM 1213 O O . GLY A 1 169 ? -15.541 -1.586 -2.093 1.00 94.81 169 GLY A O 1
ATOM 1214 N N . VAL A 1 170 ? -13.471 -1.286 -1.256 1.00 94.69 170 VAL A N 1
ATOM 1215 C CA . VAL A 1 170 ? -13.848 -1.010 0.145 1.00 94.69 170 VAL A CA 1
ATOM 1216 C C . VAL A 1 170 ? -13.669 0.472 0.509 1.00 94.69 170 VAL A C 1
ATOM 1218 O O . VAL A 1 170 ? -13.816 0.877 1.663 1.00 94.69 170 VAL A O 1
ATOM 1221 N N . GLY A 1 171 ? -13.373 1.305 -0.493 1.00 95.56 171 GLY A N 1
ATOM 1222 C CA . GLY A 1 171 ? -13.151 2.736 -0.340 1.00 95.56 171 GLY A CA 1
ATOM 1223 C C . GLY A 1 171 ? -11.777 3.123 0.209 1.00 95.56 171 GLY A C 1
ATOM 1224 O O . GLY A 1 171 ? -11.665 4.214 0.760 1.00 95.56 171 GLY A O 1
ATOM 1225 N N . LEU A 1 172 ? -10.760 2.263 0.076 1.00 96.00 172 LEU A N 1
ATOM 1226 C CA . LEU A 1 172 ? -9.380 2.550 0.478 1.00 96.00 172 LEU A CA 1
ATOM 1227 C C . LEU A 1 172 ? -8.446 2.560 -0.741 1.00 96.00 172 LEU A C 1
ATOM 1229 O O . LEU A 1 172 ? -8.317 1.558 -1.439 1.00 96.00 172 LEU A O 1
ATOM 1233 N N . GLY A 1 173 ? -7.757 3.678 -0.966 1.00 94.94 173 GLY A N 1
ATOM 1234 C CA . GLY A 1 173 ? -6.789 3.809 -2.057 1.00 94.94 173 GLY A CA 1
ATOM 1235 C C . GLY A 1 173 ? -7.423 3.835 -3.454 1.00 94.94 173 GLY A C 1
ATOM 1236 O O . GLY A 1 173 ? -8.602 4.143 -3.626 1.00 94.94 173 GLY A O 1
ATOM 1237 N N . GLU A 1 174 ? -6.613 3.540 -4.470 1.00 94.69 174 GLU A N 1
ATOM 1238 C CA . GLU A 1 174 ? -7.031 3.542 -5.876 1.00 94.69 174 GLU A CA 1
ATOM 1239 C C . GLU A 1 174 ? -7.353 2.124 -6.382 1.00 94.69 174 GLU A C 1
ATOM 1241 O O . GLU A 1 174 ? -7.329 1.148 -5.635 1.00 94.69 174 GLU A O 1
ATOM 1246 N N . CYS A 1 175 ? -7.712 1.986 -7.660 1.00 96.19 175 CYS A N 1
ATOM 1247 C CA . CYS A 1 175 ? -7.971 0.676 -8.269 1.00 96.19 175 CYS A CA 1
ATOM 1248 C C . CYS A 1 175 ? -6.721 -0.199 -8.362 1.00 96.19 175 CYS A C 1
ATOM 1250 O O . CYS A 1 175 ? -6.778 -1.413 -8.168 1.00 96.19 175 CYS A O 1
ATOM 1252 N N . TYR A 1 176 ? -5.600 0.428 -8.701 1.00 95.75 176 TYR A N 1
ATOM 1253 C CA . TYR A 1 176 ? -4.326 -0.235 -8.890 1.00 95.75 176 TYR A CA 1
ATOM 1254 C C . TYR A 1 176 ? -3.233 0.669 -8.358 1.00 95.75 176 TYR A C 1
ATOM 1256 O O . TYR A 1 176 ? -3.239 1.867 -8.630 1.00 95.75 176 TYR A O 1
ATOM 1264 N N . THR A 1 177 ? -2.277 0.065 -7.671 1.00 95.25 177 THR A N 1
ATOM 1265 C CA . THR A 1 177 ? -1.081 0.742 -7.185 1.00 95.25 177 THR A CA 1
ATOM 1266 C C . THR A 1 177 ? 0.127 0.183 -7.924 1.00 95.25 177 THR A C 1
ATOM 1268 O O . THR A 1 177 ? 0.210 -1.020 -8.187 1.00 95.25 177 THR A O 1
ATOM 1271 N N . LEU A 1 178 ? 1.072 1.064 -8.249 1.00 95.69 178 LEU A N 1
ATOM 1272 C CA . LEU A 1 178 ? 2.356 0.694 -8.825 1.00 95.69 178 LEU A CA 1
ATOM 1273 C C . LEU A 1 178 ? 3.404 0.679 -7.719 1.00 95.69 178 LEU A C 1
ATOM 1275 O O . LEU A 1 178 ? 3.664 1.705 -7.093 1.00 95.69 178 LEU A O 1
ATOM 1279 N N . VAL A 1 179 ? 4.021 -0.477 -7.507 1.00 96.62 179 VAL A N 1
ATOM 1280 C CA . VAL A 1 179 ? 5.106 -0.641 -6.537 1.00 96.62 179 VAL A CA 1
ATOM 1281 C C . VAL A 1 179 ? 6.250 -1.451 -7.130 1.00 96.62 179 VAL A C 1
ATOM 1283 O O . VAL A 1 179 ? 6.127 -2.092 -8.175 1.00 96.62 179 VAL A O 1
ATOM 1286 N N . ASN A 1 180 ? 7.363 -1.444 -6.415 1.00 95.94 180 ASN A N 1
ATOM 1287 C CA . ASN A 1 180 ? 8.503 -2.304 -6.617 1.00 95.94 180 ASN A CA 1
ATOM 1288 C C . ASN A 1 180 ? 8.150 -3.775 -6.297 1.00 95.94 180 ASN A C 1
ATOM 1290 O O . ASN A 1 180 ? 7.294 -4.056 -5.454 1.00 95.94 180 ASN A O 1
ATOM 1294 N N . LEU A 1 181 ? 8.857 -4.727 -6.909 1.00 93.62 181 LEU A N 1
ATOM 1295 C CA . LEU A 1 181 ? 8.760 -6.169 -6.638 1.00 93.62 181 LEU A CA 1
ATOM 1296 C C . LEU A 1 181 ? 8.991 -6.571 -5.167 1.00 93.62 181 LEU A C 1
ATOM 1298 O O . LEU A 1 181 ? 8.677 -7.698 -4.789 1.00 93.62 181 LEU A O 1
ATOM 1302 N N . GLY A 1 182 ? 9.565 -5.688 -4.347 1.00 90.00 182 GLY A N 1
ATOM 1303 C CA . GLY A 1 182 ? 9.822 -5.927 -2.926 1.00 90.00 182 GLY A CA 1
ATOM 1304 C C . GLY A 1 182 ? 8.598 -5.874 -2.006 1.00 90.00 182 GLY A C 1
ATOM 1305 O O . GLY A 1 182 ? 8.730 -6.289 -0.858 1.00 90.00 182 GLY A O 1
ATOM 1306 N N . VAL A 1 183 ? 7.450 -5.384 -2.483 1.00 91.62 183 VAL A N 1
ATOM 1307 C CA . VAL A 1 183 ? 6.205 -5.313 -1.699 1.00 91.62 183 VAL A CA 1
ATOM 1308 C C . VAL A 1 183 ? 5.187 -6.309 -2.214 1.00 91.62 183 VAL A C 1
ATOM 1310 O O . VAL A 1 183 ? 5.035 -6.487 -3.423 1.00 91.62 183 VAL A O 1
ATOM 1313 N N . ASP A 1 184 ? 4.490 -6.966 -1.293 1.00 93.69 184 ASP A N 1
ATOM 1314 C CA . ASP A 1 184 ? 3.480 -7.956 -1.625 1.00 93.69 184 ASP A CA 1
ATOM 1315 C C . ASP A 1 184 ? 2.051 -7.444 -1.400 1.00 93.69 184 ASP A C 1
ATOM 1317 O O . ASP A 1 184 ? 1.796 -6.468 -0.700 1.00 93.69 184 ASP A O 1
ATOM 1321 N N . GLN A 1 185 ? 1.095 -8.111 -2.048 1.00 95.75 185 GLN A N 1
ATOM 1322 C CA . GLN A 1 185 ? -0.328 -7.791 -1.927 1.00 95.75 185 GLN A CA 1
ATOM 1323 C C . GLN A 1 185 ? -0.835 -7.938 -0.480 1.00 95.75 185 GLN A C 1
ATOM 1325 O O . GLN A 1 185 ? -1.764 -7.237 -0.089 1.00 95.75 185 GLN A O 1
ATOM 1330 N N . GLY A 1 186 ? -0.226 -8.823 0.314 1.00 91.88 186 GLY A N 1
ATOM 1331 C CA . GLY A 1 186 ? -0.616 -9.096 1.692 1.00 91.88 186 GLY A CA 1
ATOM 1332 C C . GLY A 1 186 ? -0.445 -7.890 2.611 1.00 91.88 186 GLY A C 1
ATOM 1333 O O . GLY A 1 186 ? -1.293 -7.685 3.477 1.00 91.88 186 GLY A O 1
ATOM 1334 N N . ASP A 1 187 ? 0.574 -7.056 2.387 1.00 88.88 187 ASP A N 1
ATOM 1335 C CA . ASP A 1 187 ? 0.766 -5.810 3.142 1.00 88.88 187 ASP A CA 1
ATOM 1336 C C . ASP A 1 187 ? -0.413 -4.839 2.935 1.00 88.88 187 ASP A C 1
ATOM 1338 O O . ASP A 1 187 ? -0.956 -4.276 3.890 1.00 88.88 187 ASP A O 1
ATOM 1342 N N . PHE A 1 188 ? -0.871 -4.690 1.688 1.00 94.06 188 PHE A N 1
ATOM 1343 C CA . PHE A 1 188 ? -2.032 -3.860 1.361 1.00 94.06 188 PHE A CA 1
ATOM 1344 C C . PHE A 1 188 ? -3.347 -4.487 1.846 1.00 94.06 188 PHE A C 1
ATOM 1346 O O . PHE A 1 188 ? -4.206 -3.781 2.376 1.00 94.06 188 PHE A O 1
ATOM 1353 N N . ASP A 1 189 ? -3.499 -5.810 1.718 1.00 94.56 189 ASP A N 1
ATOM 1354 C CA . ASP A 1 189 ? -4.670 -6.545 2.209 1.00 94.56 189 ASP A CA 1
ATOM 1355 C C . ASP A 1 189 ? -4.810 -6.434 3.736 1.00 94.56 189 ASP A C 1
ATOM 1357 O O . ASP A 1 189 ? -5.925 -6.312 4.246 1.00 94.56 189 ASP A O 1
ATOM 1361 N N . ALA A 1 190 ? -3.695 -6.418 4.475 1.00 90.38 190 ALA A N 1
ATOM 1362 C CA . ALA A 1 190 ? -3.697 -6.214 5.920 1.00 90.38 190 ALA A CA 1
ATOM 1363 C C . ALA A 1 190 ? -4.220 -4.817 6.295 1.00 90.38 190 ALA A C 1
ATOM 1365 O O . ALA A 1 190 ? -5.083 -4.699 7.167 1.00 90.38 190 ALA A O 1
ATOM 1366 N N . LEU A 1 191 ? -3.764 -3.765 5.606 1.00 92.06 191 LEU A N 1
ATOM 1367 C CA . LEU A 1 191 ? -4.262 -2.399 5.816 1.00 92.06 191 LEU A CA 1
ATOM 1368 C C . LEU A 1 191 ? -5.745 -2.263 5.445 1.00 92.06 191 LEU A C 1
ATOM 1370 O O . LEU A 1 191 ? -6.503 -1.606 6.159 1.00 92.06 191 LEU A O 1
ATOM 1374 N N . ALA A 1 192 ? -6.190 -2.926 4.379 1.00 95.06 192 ALA A N 1
ATOM 1375 C CA . ALA A 1 192 ? -7.597 -2.949 3.995 1.00 95.06 192 ALA A CA 1
ATOM 1376 C C . ALA A 1 192 ? -8.480 -3.686 5.012 1.00 95.06 192 ALA A C 1
ATOM 1378 O O . ALA A 1 192 ? -9.562 -3.208 5.345 1.00 95.06 192 ALA A O 1
ATOM 1379 N N . ALA A 1 193 ? -8.004 -4.799 5.574 1.00 92.12 193 ALA A N 1
ATOM 1380 C CA . ALA A 1 193 ? -8.710 -5.499 6.643 1.00 92.12 193 ALA A CA 1
ATOM 1381 C C . ALA A 1 193 ? -8.835 -4.631 7.908 1.00 92.12 193 ALA A C 1
ATOM 1383 O O . ALA A 1 193 ? -9.879 -4.638 8.563 1.00 92.12 193 ALA A O 1
ATOM 1384 N N . LEU A 1 194 ? -7.801 -3.845 8.238 1.00 89.31 194 LEU A N 1
ATOM 1385 C CA . LEU A 1 194 ? -7.866 -2.860 9.322 1.00 89.31 194 LEU A CA 1
ATOM 1386 C C . LEU A 1 194 ? -8.891 -1.760 9.021 1.00 89.31 194 LEU A C 1
ATOM 1388 O O . LEU A 1 194 ? -9.659 -1.387 9.906 1.00 89.31 194 LEU A O 1
ATOM 1392 N N . TRP A 1 195 ? -8.936 -1.270 7.780 1.00 93.81 195 TRP A N 1
ATOM 1393 C CA . TRP A 1 195 ? -9.900 -0.265 7.328 1.00 93.81 195 TRP A CA 1
ATOM 1394 C C . TRP A 1 195 ? -11.347 -0.754 7.456 1.00 93.81 195 TRP A C 1
ATOM 1396 O O . TRP A 1 195 ? -12.183 -0.077 8.060 1.00 93.81 195 TRP A O 1
ATOM 1406 N N . GLU A 1 196 ? -11.640 -1.957 6.959 1.00 91.56 196 GLU A N 1
ATOM 1407 C CA . GLU A 1 196 ? -12.957 -2.584 7.104 1.00 91.56 196 GLU A CA 1
ATOM 1408 C C . GLU A 1 196 ? -13.296 -2.861 8.575 1.00 91.56 196 GLU A C 1
ATOM 1410 O O . GLU A 1 196 ? -14.411 -2.580 9.022 1.00 91.56 196 GLU A O 1
ATOM 1415 N N . GLY A 1 197 ? -12.329 -3.356 9.356 1.00 88.44 197 GLY A N 1
ATOM 1416 C CA . GLY A 1 197 ? -12.489 -3.623 10.787 1.00 88.44 197 GLY A CA 1
ATOM 1417 C C . GLY A 1 197 ? -12.783 -2.364 11.606 1.00 88.44 197 GLY A C 1
ATOM 1418 O O . GLY A 1 197 ? -13.575 -2.405 12.547 1.00 88.44 197 GLY A O 1
ATOM 1419 N N . ALA A 1 198 ? -12.217 -1.226 11.204 1.00 87.94 198 ALA A N 1
ATOM 1420 C CA . ALA A 1 198 ? -12.498 0.086 11.776 1.00 87.94 198 ALA A CA 1
ATOM 1421 C C . ALA A 1 198 ? -13.809 0.710 11.256 1.00 87.94 198 ALA A C 1
ATOM 1423 O O . ALA A 1 198 ? -14.144 1.831 11.637 1.00 87.94 198 ALA A O 1
ATOM 1424 N N . SER A 1 199 ? -14.570 -0.004 10.413 1.00 91.38 199 SER A N 1
ATOM 1425 C CA . SER A 1 199 ? -15.786 0.500 9.757 1.00 91.38 199 SER A CA 1
ATOM 1426 C C . SER A 1 199 ? -15.552 1.805 8.990 1.00 91.38 199 SER A C 1
ATOM 1428 O O . SER A 1 199 ? -16.443 2.654 8.891 1.00 91.38 199 SER A O 1
ATOM 1430 N N . CYS A 1 200 ? -14.345 1.975 8.452 1.00 92.75 200 CYS A N 1
ATOM 1431 C CA . CYS A 1 200 ? -14.015 3.098 7.599 1.00 92.75 200 CYS A CA 1
ATOM 1432 C C . CYS A 1 200 ? -14.751 2.966 6.260 1.00 92.75 200 CYS A C 1
ATOM 1434 O O . CYS A 1 200 ? -15.045 1.871 5.781 1.00 92.75 200 CYS A O 1
ATOM 1436 N N . SER A 1 201 ? -15.070 4.102 5.646 1.00 92.38 201 SER A N 1
ATOM 1437 C CA . SER A 1 201 ? -15.754 4.134 4.356 1.00 92.38 201 SER A CA 1
ATOM 1438 C C . SER A 1 201 ? -15.190 5.248 3.494 1.00 92.38 201 SER A C 1
ATOM 1440 O O . SER A 1 201 ? -15.059 6.379 3.965 1.00 92.38 201 SER A O 1
ATOM 1442 N N . GLY A 1 202 ? -14.928 4.943 2.229 1.00 92.56 202 GLY A N 1
ATOM 1443 C CA . GLY A 1 202 ? -14.481 5.910 1.234 1.00 92.56 202 GLY A CA 1
ATOM 1444 C C . GLY A 1 202 ? -15.197 5.727 -0.105 1.00 92.56 202 GLY A C 1
ATOM 1445 O O . GLY A 1 202 ? -16.136 4.931 -0.211 1.00 92.56 202 GLY A O 1
ATOM 1446 N N . PRO A 1 203 ? -14.811 6.500 -1.130 1.00 92.31 203 PRO A N 1
ATOM 1447 C CA . PRO A 1 203 ? -15.386 6.372 -2.462 1.00 92.31 203 PRO A CA 1
ATOM 1448 C C . PRO A 1 203 ? -15.030 5.012 -3.070 1.00 92.31 203 PRO A C 1
ATOM 1450 O O . PRO A 1 203 ? -13.866 4.638 -3.098 1.00 92.31 203 PRO A O 1
ATOM 1453 N N . VAL A 1 204 ? -16.031 4.295 -3.584 1.00 95.44 204 VAL A N 1
ATOM 1454 C CA . VAL A 1 204 ? -15.820 3.024 -4.290 1.00 95.44 204 VAL A CA 1
ATOM 1455 C C . VAL A 1 204 ? -15.616 3.278 -5.782 1.00 95.44 204 VAL A C 1
ATOM 1457 O O . VAL A 1 204 ? -16.374 4.037 -6.391 1.00 95.44 204 VAL A O 1
ATOM 1460 N N . CYS A 1 205 ? -14.610 2.636 -6.373 1.00 95.12 205 CYS A N 1
ATOM 1461 C CA . CYS A 1 205 ? -14.252 2.785 -7.784 1.00 95.12 205 CYS A CA 1
ATOM 1462 C C . CYS A 1 205 ? -14.812 1.642 -8.639 1.00 95.12 205 CYS A C 1
ATOM 1464 O O . CYS A 1 205 ? -14.897 0.501 -8.188 1.00 95.12 205 CYS A O 1
ATOM 1466 N N . ASP A 1 206 ? -15.105 1.941 -9.907 1.00 95.75 206 ASP A N 1
ATOM 1467 C CA . ASP A 1 206 ? -15.298 0.940 -10.961 1.00 95.75 206 ASP A CA 1
ATOM 1468 C C . ASP A 1 206 ? -13.993 0.830 -11.763 1.00 95.75 206 ASP A C 1
ATOM 1470 O O . ASP A 1 206 ? -13.588 1.778 -12.443 1.00 95.75 206 ASP A O 1
ATOM 1474 N N . CYS A 1 207 ? -13.276 -0.280 -11.589 1.00 95.62 207 CYS A N 1
ATOM 1475 C CA . CYS A 1 207 ? -11.889 -0.400 -12.024 1.00 95.62 207 CYS A CA 1
ATOM 1476 C C . CYS A 1 207 ? -11.779 -0.958 -13.452 1.00 95.62 207 CYS A C 1
ATOM 1478 O O . CYS A 1 207 ? -12.193 -2.096 -13.696 1.00 95.62 207 CYS A O 1
ATOM 1480 N N . PRO A 1 208 ? -11.198 -0.205 -14.409 1.00 94.81 208 PRO A N 1
ATOM 1481 C CA . PRO A 1 208 ? -10.930 -0.722 -15.747 1.00 94.81 208 PRO A CA 1
ATOM 1482 C C . PRO A 1 208 ? -9.796 -1.758 -15.705 1.00 94.81 208 PRO A C 1
ATOM 1484 O O . PRO A 1 208 ? -8.956 -1.682 -14.820 1.00 94.81 208 PRO A O 1
ATOM 1487 N N . PRO A 1 209 ? -9.688 -2.685 -16.673 1.00 92.88 209 PRO A N 1
ATOM 1488 C CA . PRO A 1 209 ? -8.570 -3.627 -16.723 1.00 92.88 209 PRO A CA 1
ATOM 1489 C C . PRO A 1 209 ? -7.204 -2.912 -16.687 1.00 92.88 209 PRO A C 1
ATOM 1491 O O . PRO A 1 209 ? -7.041 -1.910 -17.394 1.00 92.88 209 PRO A O 1
ATOM 1494 N N . PRO A 1 210 ? -6.215 -3.416 -15.921 1.00 89.75 210 PRO A N 1
ATOM 1495 C CA . PRO A 1 210 ? -4.906 -2.781 -15.841 1.00 89.75 210 PRO A CA 1
ATOM 1496 C C . PRO A 1 210 ? -4.164 -2.892 -17.185 1.00 89.75 210 PRO A C 1
ATOM 1498 O O . PRO A 1 210 ? -4.368 -3.855 -17.937 1.00 89.75 210 PRO A O 1
ATOM 1501 N N . P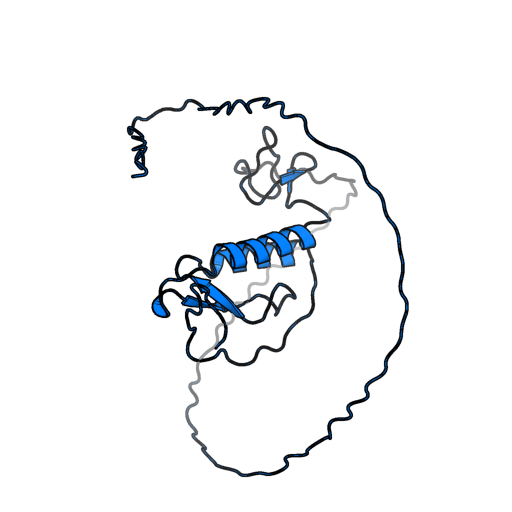RO A 1 211 ? -3.292 -1.928 -17.520 1.00 88.06 211 PRO A N 1
ATOM 1502 C CA . PRO A 1 211 ? -2.488 -1.986 -18.732 1.00 88.06 211 PRO A CA 1
ATOM 1503 C C . PRO A 1 211 ? -1.462 -3.127 -18.642 1.00 88.06 211 PRO A C 1
ATOM 1505 O O . PRO A 1 211 ? -1.041 -3.544 -17.565 1.00 88.06 211 PRO A O 1
ATOM 1508 N N . ALA A 1 212 ? -1.024 -3.628 -19.797 1.00 89.75 212 ALA A N 1
ATOM 1509 C CA . ALA A 1 212 ? -0.211 -4.846 -19.876 1.00 89.75 212 ALA A CA 1
ATOM 1510 C C . ALA A 1 212 ? 1.221 -4.718 -19.314 1.00 89.75 212 ALA A C 1
ATOM 1512 O O . ALA A 1 212 ? 1.894 -5.734 -19.149 1.00 89.75 212 ALA A O 1
ATOM 1513 N N . SER A 1 213 ? 1.708 -3.503 -19.054 1.00 91.25 213 SER A N 1
ATOM 1514 C CA . SER A 1 213 ? 3.076 -3.251 -18.590 1.00 91.25 213 SER A CA 1
ATOM 1515 C C . SER A 1 213 ? 3.149 -2.030 -17.678 1.00 91.25 213 SER A C 1
ATOM 1517 O O . SER A 1 213 ? 2.438 -1.053 -17.919 1.00 91.25 213 SER A O 1
ATOM 1519 N N . VAL A 1 214 ? 4.054 -2.075 -16.697 1.00 92.12 214 VAL A N 1
ATOM 1520 C CA . VAL A 1 214 ? 4.434 -0.937 -15.849 1.00 92.12 214 VAL A CA 1
ATOM 1521 C C . VAL A 1 214 ? 5.843 -0.482 -16.231 1.00 92.12 214 VAL A C 1
ATOM 1523 O O . VAL A 1 214 ? 6.772 -1.265 -16.049 1.00 92.12 214 VAL A O 1
ATOM 1526 N N . PRO A 1 215 ? 6.038 0.733 -16.764 1.00 95.56 215 PRO A N 1
ATOM 1527 C CA . PRO A 1 215 ? 7.376 1.267 -16.971 1.00 95.56 215 PRO A CA 1
ATOM 1528 C C . PRO A 1 215 ? 7.964 1.853 -15.678 1.00 95.56 215 PRO A C 1
ATOM 1530 O O . PRO A 1 215 ? 7.264 2.443 -14.851 1.00 95.56 215 PRO A O 1
ATOM 1533 N N . CYS A 1 216 ? 9.282 1.754 -15.552 1.00 97.25 216 CYS A N 1
ATOM 1534 C CA . CYS A 1 216 ? 10.069 2.527 -14.607 1.00 97.25 216 CYS A CA 1
ATOM 1535 C C . CYS A 1 216 ? 10.460 3.859 -15.262 1.00 97.25 216 CYS A C 1
ATOM 1537 O O . CYS A 1 216 ? 11.313 3.908 -16.153 1.00 97.25 216 CYS A O 1
ATOM 1539 N N . VAL A 1 217 ? 9.839 4.958 -14.832 1.00 96.88 217 VAL A N 1
ATOM 1540 C CA . VAL A 1 217 ? 10.064 6.299 -15.391 1.00 96.88 217 VAL A CA 1
ATOM 1541 C C . VAL A 1 217 ? 10.708 7.176 -14.326 1.00 96.88 217 VAL A C 1
ATOM 1543 O O . VAL A 1 217 ? 10.189 7.318 -13.227 1.00 96.88 217 VAL A O 1
ATOM 1546 N N . ASP A 1 218 ? 11.872 7.750 -14.634 1.00 96.31 218 ASP A N 1
ATOM 1547 C CA . ASP A 1 218 ? 12.625 8.608 -13.707 1.00 96.31 218 ASP A CA 1
ATOM 1548 C C . ASP A 1 218 ? 12.946 7.949 -12.344 1.00 96.31 218 ASP A C 1
ATOM 1550 O O . ASP A 1 218 ? 13.074 8.624 -11.323 1.00 96.31 218 ASP A O 1
ATOM 1554 N N . ASN A 1 219 ? 13.187 6.630 -12.348 1.00 97.19 219 ASN A N 1
ATOM 1555 C CA . ASN A 1 219 ? 13.390 5.778 -11.161 1.00 97.19 219 ASN A CA 1
ATOM 1556 C C . ASN A 1 219 ? 12.145 5.637 -10.266 1.00 97.19 219 ASN A C 1
ATOM 1558 O O . ASN A 1 219 ? 12.276 5.321 -9.082 1.00 97.19 219 ASN A O 1
ATOM 1562 N N . VAL A 1 220 ? 10.951 5.862 -10.822 1.00 97.19 220 VAL A N 1
ATOM 1563 C CA . VAL A 1 220 ? 9.659 5.671 -10.157 1.00 97.19 220 VAL A CA 1
ATOM 1564 C C . VAL A 1 220 ? 8.762 4.774 -11.016 1.00 97.19 220 VAL A C 1
ATOM 1566 O O . VAL A 1 220 ? 8.648 4.967 -12.227 1.00 97.19 220 VAL A O 1
ATOM 1569 N N . CYS A 1 221 ? 8.111 3.788 -10.404 1.00 96.62 221 CYS A N 1
ATOM 1570 C CA . CYS A 1 221 ? 7.074 2.994 -11.051 1.00 96.62 221 CYS A CA 1
ATOM 1571 C C . CYS A 1 221 ? 5.866 3.897 -11.309 1.00 96.62 221 CYS A C 1
ATOM 1573 O O . CYS A 1 221 ? 5.165 4.291 -10.377 1.00 96.62 221 CYS A O 1
ATOM 1575 N N . ALA A 1 222 ? 5.646 4.258 -12.570 1.00 93.56 222 ALA A N 1
ATOM 1576 C CA . ALA A 1 222 ? 4.649 5.247 -12.956 1.00 93.56 222 ALA A CA 1
ATOM 1577 C C . ALA A 1 222 ? 3.793 4.745 -14.120 1.00 93.56 222 ALA A C 1
ATOM 1579 O O . ALA A 1 222 ? 4.189 3.863 -14.883 1.00 93.56 222 ALA A O 1
ATOM 1580 N N . TRP A 1 223 ? 2.592 5.310 -14.247 1.00 87.06 223 TRP A N 1
ATOM 1581 C CA . TRP A 1 223 ? 1.749 5.057 -15.409 1.00 87.06 223 TRP A CA 1
ATOM 1582 C C . TRP A 1 223 ? 2.445 5.581 -16.683 1.00 87.06 223 TRP A C 1
ATOM 1584 O O . TRP A 1 223 ? 3.021 6.672 -16.633 1.00 87.06 223 TRP A O 1
ATOM 1594 N N . PRO A 1 224 ? 2.415 4.820 -17.797 1.00 77.06 224 PRO A N 1
ATOM 1595 C CA . PRO A 1 224 ? 2.956 5.255 -19.087 1.00 77.06 224 PRO A CA 1
ATOM 1596 C C . PRO A 1 224 ? 2.262 6.499 -19.659 1.00 77.06 224 PRO A C 1
ATOM 1598 O O . PRO A 1 224 ? 1.053 6.695 -19.388 1.00 77.06 224 PRO A O 1
#

Secondary structure (DSSP, 8-state):
---------------S--------------------------------------------------------------------------------------S-PPTT-TTSB-GGG---TT-EEETTEEE---SSHHHHHHHHHHHHHHHH-B-SSGGGEEEEEEEGGGTEEEEEEEEETTS-HHHHHHHHHHHHHTT---PPP-PPPPPS---EETTEE---

Foldseek 3Di:
DDDDDDDPDDDDDDDDDDDDPPPPDDDDDDDDDDDDDDDDDDDDDDDDDDDDDDDDDDDDDDDDDDDDDDDDDDDDDDDDDDDDDDDDDDDDDDPDDPDQPPPDDDAQDASAFHDVQDHDPPFGHDPRGGHRDADPVLVVLLVVLVVVLVVFFFADWQVQKDWEAADLQQAHDDRIGIGGPVDDNVVRVVSSVSCVVNVHGHHHDDDDDDDPGFTCDPRGRDDD